Protein AF-A0AA48M027-F1 (afdb_monomer)

Foldseek 3Di:
DDDDDDDDDDDPDDDPDDDCCSVVVAVDPPDDCPDPLSVQLVVQLQVLQVLLVHPVNDDPVLSVLSSLLSVLVSVLVVLVVCVVVVNPVPHDPVVSVVSVVSSVVSSVVNVRDDPPDPPCPDPQPVVRVVVVQCPPPVNVVVVVVVVVVVVVVVVPPDDDDDDDDDDDDDDDDDDDDDDDDDDDDDDDDDDD

Radius of gyration: 41.19 Å; Cα contacts (8 Å, |Δi|>4): 72; chains: 1; bounding box: 70×86×121 Å

pLDDT: mean 75.03, std 18.59, range [35.44, 97.62]

Sequence (192 aa):
MPRHTPPKRGTTAKPTHTSAVTNRTRFLTGVDSRTLWARRYRDIVYAIAEDCGGIDHMSEAKLAIAKRVATISVELEAQESALATGDHEGFDLLKFCQAANALRRMLEALGLEKVSAKDVSPTPSIHDLVARHKNDPAFIDATAEQEREDVLLEEGFDSREEDSNPAHVQDSPDQERPSLAADSLATAERIP

Nearest PDB structures (foldseek):
  8q4h-assembly1_D  TM=6.642E-01  e=3.291E+00  Desulfitobacterium hafniense TCE1
  5qtd-assembly1_A  TM=3.463E-01  e=5.060E+00  Trypanosoma brucei

Solvent-accessible surface area (backbone atoms only — not comparable to full-atom values): 12606 Å² total; per-residue (Å²): 131,86,82,85,74,80,81,79,80,77,79,77,75,79,80,89,84,69,51,57,52,78,69,66,78,33,94,64,85,97,58,68,62,84,40,72,68,47,37,53,32,49,54,45,34,50,53,55,22,48,75,58,71,27,64,90,66,45,52,71,68,52,49,54,47,40,53,49,43,21,51,51,51,51,52,50,54,51,52,52,52,37,47,76,72,66,48,59,89,84,63,53,66,68,62,50,53,52,50,54,53,51,41,54,55,50,49,57,73,68,63,67,68,78,78,66,78,75,85,71,82,75,68,73,49,71,65,55,51,51,53,52,48,65,67,30,68,73,50,48,52,52,51,53,52,52,54,50,52,54,51,54,59,63,70,68,70,82,85,82,77,93,79,89,86,87,82,89,85,84,88,86,89,87,82,84,84,85,86,81,78,90,80,86,83,89,83,86,88,81,86,135

Organism: NCBI:txid556182

Mean predicted aligned error: 19.11 Å

Structure (mmCIF, N/CA/C/O backbone):
data_AF-A0AA48M027-F1
#
_entry.id   AF-A0AA48M027-F1
#
loop_
_atom_site.group_PDB
_atom_site.id
_atom_site.type_symbol
_atom_site.label_atom_id
_atom_site.label_alt_id
_atom_site.label_comp_id
_atom_site.label_asym_id
_atom_site.label_entity_id
_atom_site.label_seq_id
_atom_site.pdbx_PDB_ins_code
_atom_site.Cartn_x
_atom_site.Cartn_y
_atom_site.Cartn_z
_atom_site.occupancy
_atom_site.B_iso_or_equiv
_atom_site.auth_seq_id
_atom_site.auth_comp_id
_atom_site.auth_asym_id
_atom_site.auth_atom_id
_atom_site.pdbx_PDB_model_num
ATOM 1 N N . MET A 1 1 ? -20.451 -33.958 53.177 1.00 65.38 1 MET A N 1
ATOM 2 C CA . MET A 1 1 ? -19.509 -33.393 52.186 1.00 65.38 1 MET A CA 1
ATOM 3 C C . MET A 1 1 ? -20.295 -32.501 51.230 1.00 65.38 1 MET A C 1
ATOM 5 O O . MET A 1 1 ? -21.106 -33.044 50.484 1.00 65.38 1 MET A O 1
ATOM 9 N N . PRO A 1 2 ? -20.166 -31.165 51.277 1.00 67.06 2 PRO A N 1
ATOM 10 C CA . PRO A 1 2 ? -20.840 -30.305 50.308 1.00 67.06 2 PRO A CA 1
ATOM 11 C C . PRO A 1 2 ? -20.174 -30.478 48.935 1.00 67.06 2 PRO A C 1
ATOM 13 O O . PRO A 1 2 ? -18.951 -30.432 48.822 1.00 67.06 2 PRO A O 1
ATOM 16 N N . ARG A 1 3 ? -20.973 -30.734 47.892 1.00 72.88 3 ARG A N 1
ATOM 17 C CA . ARG A 1 3 ? -20.471 -30.904 46.522 1.00 72.88 3 ARG A CA 1
ATOM 18 C C . ARG A 1 3 ? -20.057 -29.537 45.978 1.00 72.88 3 ARG A C 1
ATOM 20 O O . ARG A 1 3 ? -20.895 -28.650 45.831 1.00 72.88 3 ARG A O 1
ATOM 27 N N . HIS A 1 4 ? -18.773 -29.371 45.680 1.00 78.12 4 HIS A N 1
ATOM 28 C CA . HIS A 1 4 ? -18.271 -28.186 44.999 1.00 78.12 4 HIS A CA 1
ATOM 29 C C . HIS A 1 4 ? -18.789 -28.189 43.556 1.00 78.12 4 HIS A C 1
ATOM 31 O O . HIS A 1 4 ? -18.459 -29.073 42.770 1.00 78.12 4 HIS A O 1
ATOM 37 N N . THR A 1 5 ? -19.648 -27.226 43.228 1.00 80.31 5 THR A N 1
ATOM 38 C CA . THR A 1 5 ? -20.098 -27.006 41.851 1.00 80.31 5 THR A CA 1
ATOM 39 C C . THR A 1 5 ? -19.153 -25.988 41.212 1.00 80.31 5 THR A C 1
ATOM 41 O O . THR A 1 5 ? -18.997 -24.902 41.776 1.00 80.31 5 THR A O 1
ATOM 44 N N . PRO A 1 6 ? -18.500 -26.307 40.079 1.00 77.44 6 PRO A N 1
ATOM 45 C CA . PRO A 1 6 ? -17.605 -25.367 39.421 1.00 77.44 6 PRO A CA 1
ATOM 46 C C . PRO A 1 6 ? -18.412 -24.190 38.847 1.00 77.44 6 PRO A C 1
ATOM 48 O O . PRO A 1 6 ? -19.548 -24.382 38.397 1.00 77.44 6 PRO A O 1
ATOM 51 N N . PRO A 1 7 ? -17.861 -22.965 38.854 1.00 74.94 7 PRO A N 1
ATOM 52 C CA . PRO A 1 7 ? -18.575 -21.795 38.365 1.00 74.94 7 PRO A CA 1
ATOM 53 C C . PRO A 1 7 ? -18.860 -21.927 36.862 1.00 74.94 7 PRO A C 1
ATOM 55 O O . PRO A 1 7 ? -17.973 -22.252 36.068 1.00 74.94 7 PRO A O 1
ATOM 58 N N . LYS A 1 8 ? -20.110 -21.659 36.459 1.00 71.44 8 LYS A N 1
ATOM 59 C CA . LYS A 1 8 ? -20.499 -21.568 35.044 1.00 71.44 8 LYS A CA 1
ATOM 60 C C . LYS A 1 8 ? -19.653 -20.484 34.372 1.00 71.44 8 LYS A C 1
ATOM 62 O O . LYS A 1 8 ? -19.713 -19.320 34.759 1.00 71.44 8 LYS A O 1
ATOM 67 N N . ARG A 1 9 ? -18.879 -20.876 33.358 1.00 70.62 9 ARG A N 1
ATOM 68 C CA . ARG A 1 9 ? -18.083 -19.976 32.515 1.00 70.62 9 ARG A CA 1
ATOM 69 C C . ARG A 1 9 ? -19.042 -18.974 31.860 1.00 70.62 9 ARG A C 1
ATOM 71 O O . ARG A 1 9 ? -19.871 -19.372 31.046 1.00 70.62 9 ARG A O 1
ATOM 78 N N . GLY A 1 10 ? -18.993 -17.710 32.275 1.00 64.50 10 GLY A N 1
ATOM 79 C CA . GLY A 1 10 ? -19.858 -16.670 31.724 1.00 64.50 10 GLY A CA 1
ATOM 80 C C . GLY A 1 10 ? -19.584 -16.498 30.233 1.00 64.50 10 GLY A C 1
ATOM 81 O O . GLY A 1 10 ? -18.441 -16.280 29.837 1.00 64.50 10 GLY A O 1
ATOM 82 N N . THR A 1 11 ? -20.614 -16.614 29.398 1.00 61.50 11 THR A N 1
ATOM 83 C CA . THR A 1 11 ? -20.541 -16.201 27.994 1.00 61.50 11 THR A CA 1
ATOM 84 C C . THR A 1 11 ? -20.392 -14.686 27.981 1.00 61.50 11 THR A C 1
ATOM 86 O O . THR A 1 11 ? -21.337 -13.977 28.329 1.00 61.50 11 THR A O 1
ATOM 89 N N . THR A 1 12 ? -19.208 -14.175 27.646 1.00 70.12 12 THR A N 1
ATOM 90 C CA . THR A 1 12 ? -19.009 -12.737 27.459 1.00 70.12 12 THR A CA 1
ATOM 91 C C . THR A 1 12 ? -19.972 -12.255 26.377 1.00 70.12 12 THR A C 1
ATOM 93 O O . THR A 1 12 ? -19.981 -12.765 25.256 1.00 70.12 12 THR A O 1
ATOM 96 N N . ALA A 1 13 ? -20.853 -11.321 26.735 1.00 67.94 13 ALA A N 1
ATOM 97 C CA . ALA A 1 13 ? -21.805 -10.746 25.795 1.00 67.94 13 ALA A CA 1
ATOM 98 C C . ALA A 1 13 ? -21.047 -10.071 24.642 1.00 67.94 13 ALA A C 1
ATOM 100 O O . ALA A 1 13 ? -20.020 -9.424 24.864 1.00 67.94 13 ALA A O 1
ATOM 101 N N . LYS A 1 14 ? -21.546 -10.220 23.406 1.00 71.12 14 LYS A N 1
ATOM 102 C CA . LYS A 1 14 ? -20.967 -9.524 22.250 1.00 71.12 14 LYS A CA 1
ATOM 103 C C . LYS A 1 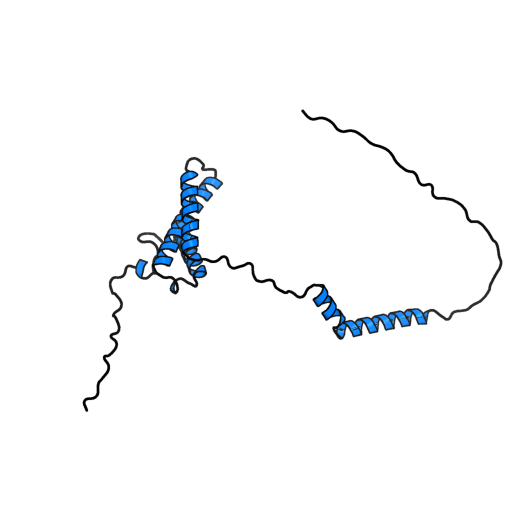14 ? -21.053 -8.008 22.487 1.00 71.12 14 LYS A C 1
ATOM 105 O O . LYS A 1 14 ? -22.128 -7.531 22.851 1.00 71.12 14 LYS A O 1
ATOM 110 N N . PRO A 1 15 ? -19.963 -7.251 22.281 1.00 73.12 15 PRO A N 1
ATOM 111 C CA . PRO A 1 15 ? -19.981 -5.805 22.461 1.00 73.12 15 PRO A CA 1
ATOM 112 C C . PRO A 1 15 ? -20.974 -5.162 21.481 1.00 73.12 15 PRO A C 1
ATOM 114 O O . PRO A 1 15 ? -20.915 -5.401 20.278 1.00 73.12 15 PRO A O 1
ATOM 117 N N . THR A 1 16 ? -21.903 -4.359 22.003 1.00 73.19 16 THR A N 1
ATOM 118 C CA . THR A 1 16 ? -23.068 -3.825 21.269 1.00 73.19 16 THR A CA 1
ATOM 119 C C . THR A 1 16 ? -22.832 -2.472 20.582 1.00 73.19 16 THR A C 1
ATOM 121 O O . THR A 1 16 ? -23.727 -1.971 19.912 1.00 73.19 16 THR A O 1
ATOM 124 N N . HIS A 1 17 ? -21.630 -1.893 20.683 1.00 79.31 17 HIS A N 1
ATOM 125 C CA . HIS A 1 17 ? -21.288 -0.579 20.109 1.00 79.31 17 HIS A CA 1
ATOM 126 C C . HIS A 1 17 ? -19.957 -0.584 19.341 1.00 79.31 17 HIS A C 1
ATOM 128 O O . HIS A 1 17 ? -19.143 0.330 19.463 1.00 79.31 17 HIS A O 1
ATOM 134 N N . THR A 1 18 ? -19.695 -1.627 18.558 1.00 75.81 18 THR A N 1
ATOM 135 C CA . THR A 1 18 ? -18.511 -1.669 17.691 1.00 75.81 18 THR A CA 1
ATOM 136 C C . THR A 1 18 ? -18.784 -0.986 16.354 1.00 75.81 18 THR A C 1
ATOM 138 O O . THR A 1 18 ? -19.871 -1.082 15.784 1.00 75.81 18 THR A O 1
ATOM 141 N N . SER A 1 19 ? -17.783 -0.273 15.834 1.00 81.50 19 SER A N 1
ATOM 142 C CA . SER A 1 19 ? -17.899 0.375 14.527 1.00 81.50 19 SER A CA 1
ATOM 143 C C . SER A 1 19 ? -18.005 -0.663 13.401 1.00 81.50 19 SER A C 1
ATOM 145 O O . SER A 1 19 ? -17.482 -1.773 13.513 1.00 81.50 19 SER A O 1
ATOM 147 N N . ALA A 1 20 ? -18.603 -0.287 12.267 1.00 77.12 20 ALA A N 1
ATOM 148 C CA . ALA A 1 20 ? -18.626 -1.119 11.058 1.00 77.12 20 ALA A CA 1
ATOM 149 C C . ALA A 1 20 ? -17.213 -1.526 10.585 1.00 77.12 20 ALA A C 1
ATOM 151 O O . ALA A 1 20 ? -17.051 -2.584 9.972 1.00 77.12 20 ALA A O 1
ATOM 152 N N . VAL A 1 21 ? -16.204 -0.703 10.907 1.00 79.38 21 VAL A N 1
ATOM 153 C CA . VAL A 1 21 ? -14.787 -0.969 10.633 1.00 79.38 21 VAL A CA 1
ATOM 154 C C . VAL A 1 21 ? -14.227 -2.034 11.560 1.00 79.38 21 VAL A C 1
ATOM 156 O O . VAL A 1 21 ? -13.574 -2.961 11.093 1.00 79.38 21 VAL A O 1
ATOM 159 N N . THR A 1 22 ? -14.540 -1.948 12.851 1.00 76.62 22 THR A N 1
ATOM 160 C CA . THR A 1 22 ? -14.184 -2.970 13.844 1.00 76.62 22 THR A CA 1
ATOM 161 C C . 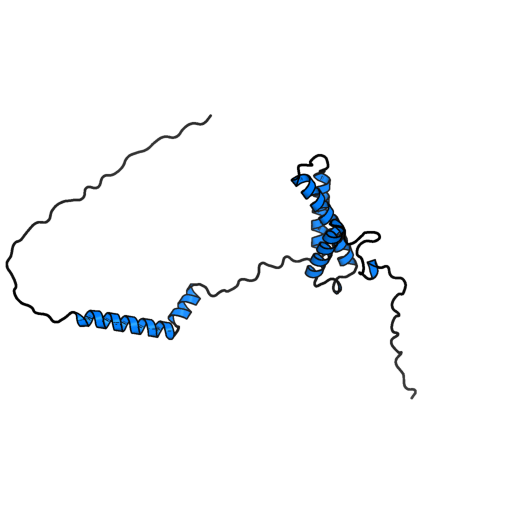THR A 1 22 ? -14.859 -4.304 13.525 1.00 76.62 22 THR A C 1
ATOM 163 O O . THR A 1 22 ? -14.243 -5.351 13.652 1.00 76.62 22 THR A O 1
ATOM 166 N N . ASN A 1 23 ? -16.101 -4.271 13.034 1.00 77.88 23 ASN A N 1
ATOM 167 C CA . ASN A 1 23 ? -16.828 -5.464 12.591 1.00 77.88 23 ASN A CA 1
ATOM 168 C C . ASN A 1 23 ? -16.401 -5.960 11.202 1.00 77.88 23 ASN A C 1
ATOM 170 O O . ASN A 1 23 ? -17.015 -6.886 10.684 1.00 77.88 23 ASN A O 1
ATOM 174 N N . ARG A 1 24 ? -15.402 -5.323 10.569 1.00 77.88 24 ARG A N 1
ATOM 175 C CA . ARG A 1 24 ? -14.848 -5.698 9.255 1.00 77.88 24 ARG A CA 1
ATOM 176 C C . ARG A 1 24 ? -15.870 -5.705 8.106 1.00 77.88 24 ARG A C 1
ATOM 178 O O . ARG A 1 24 ? -15.594 -6.196 7.020 1.00 77.88 24 ARG A O 1
ATOM 185 N N . THR A 1 25 ? -17.029 -5.079 8.313 1.00 76.56 25 THR A N 1
ATOM 186 C CA . THR A 1 25 ? -18.083 -4.901 7.293 1.00 76.56 25 THR A CA 1
ATOM 187 C C . THR A 1 25 ? -17.782 -3.753 6.326 1.00 76.56 25 THR A C 1
ATOM 189 O O . THR A 1 25 ? -18.297 -3.722 5.209 1.00 76.56 25 THR A O 1
ATOM 192 N N . ARG A 1 26 ? -16.934 -2.799 6.733 1.00 80.38 26 ARG A N 1
ATOM 193 C CA . ARG A 1 26 ? -16.368 -1.756 5.864 1.00 80.38 26 ARG A CA 1
ATOM 194 C C . ARG A 1 26 ? -14.924 -1.476 6.245 1.00 80.38 26 ARG A C 1
ATOM 196 O O . ARG A 1 26 ? -14.606 -1.403 7.421 1.00 80.38 26 ARG A O 1
ATOM 203 N N . PHE A 1 27 ? -14.063 -1.204 5.270 1.00 82.00 27 PHE A N 1
ATOM 204 C CA . PHE A 1 27 ? -12.689 -0.796 5.575 1.00 82.00 27 PHE A CA 1
ATOM 205 C C . PHE A 1 27 ? -12.511 0.719 5.726 1.00 82.00 27 PHE A C 1
ATOM 207 O O . PHE A 1 27 ? -11.675 1.149 6.524 1.00 82.00 27 PHE A O 1
ATOM 214 N N . LEU A 1 28 ? -13.306 1.516 5.007 1.00 85.00 28 LEU A N 1
ATOM 215 C CA . LEU A 1 28 ? -13.285 2.980 5.035 1.00 85.00 28 LEU A CA 1
ATOM 216 C C . LEU A 1 28 ? -14.645 3.519 5.493 1.00 85.00 28 LEU A C 1
ATOM 218 O O . LEU A 1 28 ? -15.696 2.985 5.129 1.00 85.00 28 LEU A O 1
ATOM 222 N N . THR A 1 29 ? -14.624 4.578 6.298 1.00 86.31 29 THR A N 1
ATOM 223 C CA . THR A 1 29 ? -15.822 5.285 6.770 1.00 86.31 29 THR A CA 1
ATOM 224 C C . THR A 1 29 ? -16.187 6.409 5.808 1.00 86.31 29 THR A C 1
ATOM 226 O O . THR A 1 29 ? -15.308 7.160 5.403 1.00 86.31 29 THR A O 1
ATOM 229 N N . GLY A 1 30 ? -17.472 6.555 5.471 1.00 86.00 30 GLY A N 1
ATOM 230 C CA . GLY A 1 30 ? -17.956 7.677 4.650 1.00 86.00 30 GLY A CA 1
ATOM 231 C C . GLY A 1 30 ? -17.609 7.602 3.157 1.00 86.00 30 GLY A C 1
ATOM 232 O O . GLY A 1 30 ? -17.827 8.572 2.443 1.00 86.00 30 GLY A O 1
ATOM 233 N N . VAL A 1 31 ? -17.095 6.467 2.676 1.00 86.31 31 VAL A N 1
ATOM 234 C CA . VAL A 1 31 ? -16.711 6.268 1.269 1.00 86.31 31 VAL A CA 1
ATOM 235 C C . VAL A 1 31 ? -17.668 5.289 0.593 1.00 86.31 31 VAL A C 1
ATOM 237 O O . VAL A 1 31 ? -17.953 4.218 1.140 1.00 86.31 31 VAL A O 1
ATOM 240 N N . ASP A 1 32 ? -18.127 5.618 -0.619 1.00 88.44 32 ASP A N 1
ATOM 241 C CA . ASP A 1 32 ? -18.821 4.648 -1.468 1.00 88.44 32 ASP A CA 1
ATOM 242 C C . ASP A 1 32 ? -17.831 3.587 -1.972 1.00 88.44 32 ASP A C 1
ATOM 244 O O . ASP A 1 32 ? -16.940 3.839 -2.790 1.00 88.44 32 ASP A O 1
ATOM 248 N N . SER A 1 33 ? -18.035 2.360 -1.498 1.00 82.81 33 SER A N 1
ATOM 249 C CA . SER A 1 33 ? -17.292 1.161 -1.878 1.00 82.81 33 SER A CA 1
ATOM 250 C C . SER A 1 33 ? -17.380 0.814 -3.374 1.00 82.81 33 SER A C 1
ATOM 252 O O . SER A 1 33 ? -16.616 -0.027 -3.849 1.00 82.81 33 SER A O 1
ATOM 254 N N . ARG A 1 34 ? -18.297 1.411 -4.137 1.00 88.75 34 ARG A N 1
ATOM 255 C CA . ARG A 1 34 ? -18.435 1.175 -5.582 1.00 88.75 34 ARG A CA 1
ATOM 256 C C . ARG A 1 34 ? -17.546 2.074 -6.439 1.00 88.75 34 ARG A C 1
ATOM 258 O O . ARG A 1 34 ? -17.496 1.870 -7.647 1.00 88.75 34 ARG A O 1
ATOM 265 N N . THR A 1 35 ? -16.867 3.062 -5.866 1.00 92.50 35 THR A N 1
ATOM 266 C CA . THR A 1 35 ? -15.921 3.889 -6.631 1.00 92.50 35 THR A CA 1
ATOM 267 C C . THR A 1 35 ? -14.707 3.064 -7.069 1.00 92.50 35 THR A C 1
ATOM 269 O O . THR A 1 35 ? -14.385 2.047 -6.450 1.00 92.50 35 THR A O 1
ATOM 272 N N . LEU A 1 36 ? -14.044 3.476 -8.159 1.00 92.19 36 LEU A N 1
ATOM 273 C CA . LEU A 1 36 ? -12.895 2.758 -8.729 1.00 92.19 36 LEU A CA 1
ATOM 274 C C . LEU A 1 36 ? -11.800 2.533 -7.677 1.00 92.19 36 LEU A C 1
ATOM 276 O O . LEU A 1 36 ? -11.460 1.392 -7.374 1.00 92.19 36 LEU A O 1
ATOM 280 N N . TRP A 1 37 ? -11.340 3.614 -7.047 1.00 92.56 37 TRP A N 1
ATOM 281 C CA . TRP A 1 37 ? -10.282 3.566 -6.041 1.00 92.56 37 TRP A CA 1
ATOM 282 C C . TRP A 1 37 ? -10.699 2.849 -4.754 1.00 92.56 37 TRP A C 1
ATOM 284 O O . TRP A 1 37 ? -9.898 2.117 -4.180 1.00 92.56 37 TRP A O 1
ATOM 294 N N . ALA A 1 38 ? -11.962 2.957 -4.321 1.00 92.81 38 ALA A N 1
ATOM 295 C CA . ALA A 1 38 ? -12.428 2.201 -3.157 1.00 92.81 38 ALA A CA 1
ATOM 296 C C . ALA A 1 38 ? -12.542 0.693 -3.429 1.00 92.81 38 ALA A C 1
ATOM 298 O O . ALA A 1 38 ? -12.398 -0.097 -2.494 1.00 92.81 38 ALA A O 1
ATOM 299 N N . ARG A 1 39 ? -12.835 0.277 -4.672 1.00 94.25 39 ARG A N 1
ATOM 300 C CA . ARG A 1 39 ? -12.747 -1.132 -5.089 1.00 94.25 39 ARG A CA 1
ATOM 301 C C . ARG A 1 39 ? -11.300 -1.596 -5.063 1.00 94.25 39 ARG A C 1
ATOM 303 O O . ARG A 1 39 ? -11.003 -2.513 -4.310 1.00 94.25 39 ARG A O 1
ATOM 310 N N . ARG A 1 40 ? -10.410 -0.871 -5.747 1.00 95.75 40 ARG A N 1
ATOM 311 C CA . ARG A 1 40 ? -8.984 -1.208 -5.813 1.00 95.75 40 ARG A CA 1
ATOM 312 C C . ARG A 1 40 ? -8.348 -1.331 -4.429 1.00 95.75 40 ARG A C 1
ATOM 314 O O . ARG A 1 40 ? -7.679 -2.315 -4.138 1.00 95.75 40 ARG A O 1
ATOM 321 N N . TYR A 1 41 ? -8.656 -0.390 -3.541 1.00 96.38 41 TYR A N 1
ATOM 322 C CA . TYR A 1 41 ? -8.260 -0.442 -2.139 1.00 96.38 41 TYR A CA 1
ATOM 323 C C . TYR A 1 41 ? -8.694 -1.747 -1.451 1.00 96.38 41 TYR A C 1
ATOM 325 O O . TYR A 1 41 ? -7.894 -2.376 -0.763 1.00 96.38 41 TYR A O 1
ATOM 333 N N . ARG A 1 42 ? -9.955 -2.173 -1.625 1.00 94.38 42 ARG A N 1
ATOM 334 C CA . ARG A 1 42 ? -10.438 -3.436 -1.041 1.00 94.38 42 ARG A CA 1
ATOM 335 C C . ARG A 1 42 ? -9.740 -4.641 -1.640 1.00 94.38 42 ARG A C 1
ATOM 337 O O . ARG A 1 42 ? -9.383 -5.530 -0.879 1.00 94.38 42 ARG A O 1
ATOM 344 N N . ASP A 1 43 ? -9.555 -4.655 -2.953 1.00 95.25 43 ASP A N 1
ATOM 345 C CA . ASP A 1 43 ? -8.922 -5.771 -3.653 1.00 95.25 43 ASP A CA 1
ATOM 346 C C . ASP A 1 43 ? -7.504 -5.998 -3.116 1.00 95.25 43 ASP A C 1
ATOM 348 O O . ASP A 1 43 ? -7.137 -7.128 -2.808 1.00 95.25 43 ASP A O 1
ATOM 352 N N . ILE A 1 44 ? -6.747 -4.920 -2.886 1.00 96.56 44 ILE A N 1
ATOM 353 C CA . ILE A 1 44 ? -5.405 -4.994 -2.296 1.00 96.56 44 ILE A CA 1
ATOM 354 C C . ILE A 1 44 ? -5.457 -5.483 -0.842 1.00 96.56 44 ILE A C 1
ATOM 356 O O . ILE A 1 44 ? -4.675 -6.353 -0.466 1.00 96.56 44 ILE A O 1
ATOM 360 N N . VAL A 1 45 ? -6.383 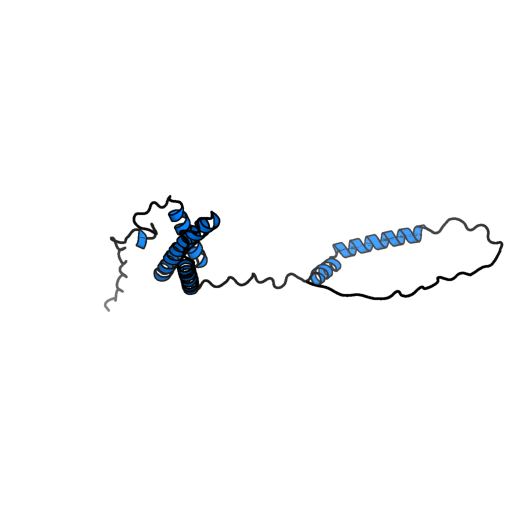-4.972 -0.016 1.00 95.44 45 VAL A N 1
ATOM 361 C CA . VAL A 1 45 ? -6.533 -5.452 1.373 1.00 95.44 45 VAL A CA 1
ATOM 362 C C . VAL A 1 45 ? -6.853 -6.946 1.409 1.00 95.44 45 VAL A C 1
ATOM 364 O O . VAL A 1 45 ? -6.270 -7.659 2.222 1.00 95.44 45 VAL A O 1
ATOM 367 N N . TYR A 1 46 ? -7.756 -7.422 0.547 1.00 94.31 46 TYR A N 1
ATOM 368 C CA . TYR A 1 46 ? -8.101 -8.839 0.479 1.00 94.31 46 TYR A CA 1
ATOM 369 C C . TYR A 1 46 ? -6.945 -9.686 -0.043 1.00 94.31 46 TYR A C 1
ATOM 371 O O . TYR A 1 46 ? -6.667 -10.710 0.562 1.00 94.31 46 TYR A O 1
ATOM 379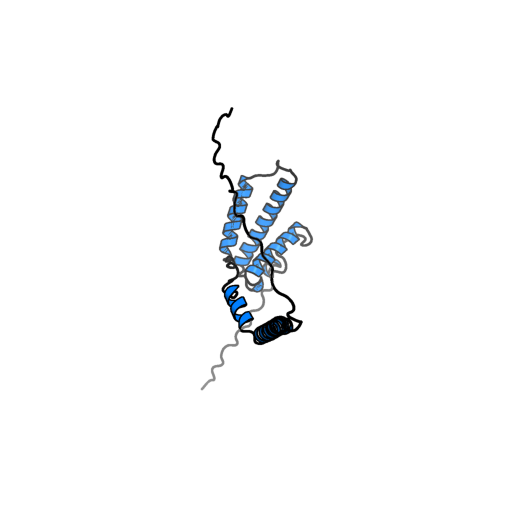 N N . ALA A 1 47 ? -6.228 -9.247 -1.079 1.00 94.81 47 ALA A N 1
ATOM 380 C CA . ALA A 1 47 ? -5.057 -9.966 -1.581 1.00 94.81 47 ALA A CA 1
ATOM 381 C C . ALA A 1 47 ? -3.988 -10.148 -0.489 1.00 94.81 47 ALA A C 1
ATOM 383 O O . ALA A 1 47 ? -3.553 -11.261 -0.224 1.00 94.81 47 ALA A O 1
ATOM 384 N N . ILE A 1 48 ? -3.657 -9.074 0.235 1.00 94.19 48 ILE A N 1
ATOM 385 C CA . ILE A 1 48 ? -2.715 -9.139 1.363 1.00 94.19 48 ILE A CA 1
ATOM 386 C C . ILE A 1 48 ? -3.240 -10.052 2.476 1.00 94.19 48 ILE A C 1
ATOM 388 O O . ILE A 1 48 ? -2.469 -10.741 3.146 1.00 94.19 48 ILE A O 1
ATOM 392 N N . ALA A 1 49 ? -4.550 -10.023 2.722 1.00 93.19 49 ALA A N 1
ATOM 393 C CA . ALA A 1 49 ? -5.164 -10.875 3.723 1.00 93.19 49 ALA A CA 1
ATOM 394 C C . ALA A 1 49 ? -5.074 -12.352 3.336 1.00 93.19 49 ALA A C 1
ATOM 396 O O . ALA A 1 49 ? -4.722 -13.152 4.196 1.00 93.19 49 ALA A O 1
ATOM 397 N N . GLU A 1 50 ? -5.331 -12.700 2.074 1.00 92.56 50 GLU A N 1
ATOM 398 C CA . GLU A 1 50 ? -5.143 -14.051 1.529 1.00 92.56 50 GLU A CA 1
ATOM 399 C C . GLU A 1 50 ? -3.692 -14.518 1.694 1.00 92.56 50 GLU A C 1
ATOM 401 O O . GLU A 1 50 ? -3.464 -15.604 2.224 1.00 92.56 50 GLU A O 1
ATOM 406 N N . ASP A 1 51 ? -2.712 -13.662 1.386 1.00 90.62 51 ASP A N 1
ATOM 407 C CA . ASP A 1 51 ? -1.289 -13.970 1.602 1.00 90.62 51 ASP A CA 1
ATOM 408 C C . ASP A 1 51 ? -0.959 -14.213 3.090 1.00 90.62 51 ASP A C 1
ATOM 410 O O . ASP A 1 51 ? -0.040 -14.955 3.432 1.00 90.62 51 ASP A O 1
ATOM 414 N N . CYS A 1 52 ? -1.734 -13.616 4.001 1.00 90.00 52 CYS A N 1
ATOM 415 C CA . CYS A 1 52 ? -1.641 -13.826 5.447 1.00 90.00 52 CYS A CA 1
ATOM 416 C C . CYS A 1 52 ? -2.479 -15.017 5.961 1.00 90.00 52 CYS A C 1
ATOM 418 O O . CYS A 1 52 ? -2.630 -15.162 7.178 1.00 90.00 52 CYS A O 1
ATOM 420 N N . GLY A 1 53 ? -3.030 -15.851 5.073 1.00 89.25 53 GLY A N 1
ATOM 421 C CA . GLY A 1 53 ? -3.881 -16.996 5.416 1.00 89.25 53 GLY A CA 1
ATOM 422 C C . GLY A 1 53 ? -5.373 -16.667 5.541 1.00 89.25 53 GLY A C 1
ATOM 423 O O . GLY A 1 53 ? -6.131 -17.452 6.105 1.00 89.25 53 GLY A O 1
ATOM 424 N N . GLY A 1 54 ? -5.811 -15.514 5.048 1.00 90.75 54 GLY A N 1
ATOM 425 C CA . GLY A 1 54 ? -7.192 -15.035 5.078 1.00 90.75 54 GLY A CA 1
ATOM 426 C C . GLY A 1 54 ? -7.447 -13.981 6.160 1.00 90.75 54 GLY A C 1
ATOM 427 O O . GLY A 1 54 ? -6.788 -13.924 7.201 1.00 90.75 54 GLY A O 1
ATOM 428 N N . ILE A 1 55 ? -8.457 -13.136 5.929 1.00 89.69 55 ILE A N 1
ATOM 429 C CA . ILE A 1 55 ? -8.750 -11.969 6.779 1.00 89.69 55 ILE A CA 1
ATOM 430 C C . ILE A 1 55 ? -9.042 -12.342 8.235 1.00 89.69 55 ILE A C 1
ATOM 432 O O . ILE A 1 55 ? -8.611 -11.637 9.149 1.00 89.69 55 ILE A O 1
ATOM 436 N N . ASP A 1 56 ? -9.719 -13.465 8.465 1.00 89.06 56 ASP A N 1
ATOM 437 C CA . ASP A 1 56 ? -10.096 -13.930 9.803 1.00 89.06 56 ASP A CA 1
ATOM 438 C C . ASP A 1 56 ? -8.891 -14.412 10.626 1.00 89.06 56 ASP A C 1
ATOM 440 O O . ASP A 1 56 ? -8.935 -14.392 11.856 1.00 89.06 56 ASP A O 1
ATOM 444 N N . HIS A 1 57 ? -7.784 -14.764 9.966 1.00 86.81 57 HIS A N 1
ATOM 445 C CA . HIS A 1 57 ? -6.531 -15.167 10.609 1.00 86.81 57 HIS A CA 1
ATOM 446 C C . HIS A 1 57 ? -5.600 -13.977 10.901 1.00 86.81 57 HIS A C 1
ATOM 448 O O . HIS A 1 57 ? -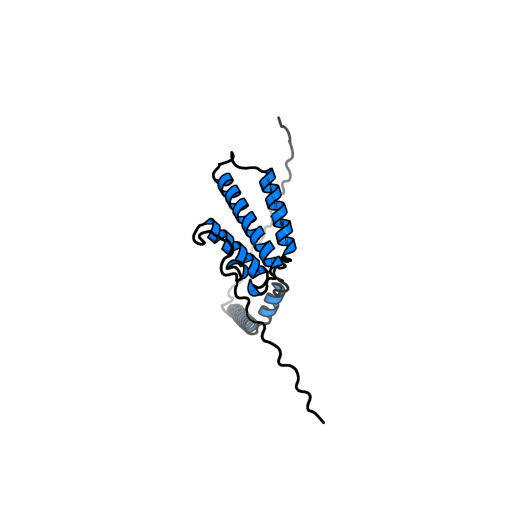4.579 -14.123 11.577 1.00 86.81 57 HIS A O 1
ATOM 454 N N . MET A 1 58 ? -5.957 -12.770 10.447 1.00 89.75 58 MET A N 1
ATOM 455 C CA . MET A 1 58 ? -5.184 -11.561 10.719 1.00 89.75 58 MET A CA 1
ATOM 456 C C . MET A 1 58 ? -5.537 -10.943 12.073 1.00 89.75 58 MET A C 1
ATOM 458 O O . MET A 1 58 ? -6.689 -10.580 12.341 1.00 89.75 58 MET A O 1
ATOM 462 N N . SER A 1 59 ? -4.507 -10.683 12.884 1.00 90.75 59 SER A N 1
ATOM 463 C CA . SER A 1 59 ? -4.637 -9.793 14.040 1.00 90.75 59 SER A CA 1
ATOM 464 C C . SER A 1 59 ? -5.040 -8.381 13.599 1.00 90.75 59 SER A C 1
ATOM 466 O O . SER A 1 59 ? -4.719 -7.943 12.492 1.00 90.75 59 SER A O 1
ATOM 468 N N . GLU A 1 60 ? -5.700 -7.627 14.481 1.00 90.25 60 GLU A N 1
ATOM 469 C CA . GLU A 1 60 ? -6.087 -6.235 14.195 1.00 90.25 60 GLU A CA 1
ATOM 470 C C . GLU A 1 60 ? -4.881 -5.352 13.832 1.00 90.25 60 GLU A C 1
ATOM 472 O O . GLU A 1 60 ? -4.985 -4.475 12.976 1.00 90.25 60 GLU A O 1
ATOM 477 N N . ALA A 1 61 ? -3.710 -5.614 14.422 1.00 92.00 61 ALA A N 1
ATOM 478 C CA . ALA A 1 61 ? -2.476 -4.908 14.087 1.00 92.00 61 ALA A CA 1
ATOM 479 C C . ALA A 1 61 ? -2.012 -5.205 12.650 1.00 92.00 61 ALA A C 1
ATOM 481 O O . ALA A 1 61 ? -1.690 -4.277 11.907 1.00 92.00 61 ALA A O 1
ATOM 482 N N . LYS A 1 62 ? -2.034 -6.477 12.224 1.00 93.62 62 LYS A N 1
ATOM 483 C CA . LYS A 1 62 ? -1.711 -6.846 10.837 1.00 93.62 62 LYS A CA 1
ATOM 484 C C . LYS A 1 62 ? -2.724 -6.252 9.862 1.00 93.62 62 LYS A C 1
ATOM 486 O O . LYS A 1 62 ? -2.332 -5.691 8.843 1.00 93.62 62 LYS A O 1
ATOM 491 N N . LEU A 1 63 ? -4.015 -6.298 10.196 1.00 92.62 63 LEU A N 1
ATOM 492 C CA . LEU A 1 63 ? -5.059 -5.704 9.362 1.00 92.62 63 LEU A CA 1
ATOM 493 C C . LEU A 1 63 ? -4.870 -4.186 9.228 1.00 92.62 63 LEU A C 1
ATOM 495 O O . LEU A 1 63 ? -5.007 -3.626 8.143 1.00 92.62 63 LEU A O 1
ATOM 499 N N . ALA A 1 64 ? -4.509 -3.507 10.316 1.00 93.31 64 ALA A N 1
ATOM 500 C CA . ALA A 1 64 ? -4.190 -2.088 10.299 1.00 93.31 64 ALA A CA 1
ATOM 501 C C . ALA A 1 64 ? -3.020 -1.776 9.349 1.00 93.31 64 ALA A C 1
ATOM 503 O O . ALA A 1 64 ? -3.108 -0.800 8.597 1.00 93.31 64 ALA A O 1
ATOM 504 N N . ILE A 1 65 ? -1.963 -2.590 9.349 1.00 95.50 65 ILE A N 1
ATOM 505 C CA . ILE A 1 65 ? -0.834 -2.447 8.420 1.00 95.50 65 ILE A CA 1
ATOM 506 C C . ILE A 1 65 ? -1.296 -2.681 6.978 1.00 95.50 65 ILE A C 1
ATOM 508 O O . ILE A 1 65 ? -1.088 -1.806 6.141 1.00 95.50 65 ILE A O 1
ATOM 512 N N . ALA A 1 66 ? -2.010 -3.774 6.696 1.00 95.38 66 ALA A N 1
ATOM 513 C CA . ALA A 1 66 ? -2.527 -4.079 5.357 1.00 95.38 66 ALA A CA 1
ATOM 514 C C . ALA A 1 66 ? -3.402 -2.950 4.789 1.00 95.38 66 ALA A C 1
ATOM 516 O O . ALA A 1 66 ? -3.272 -2.564 3.631 1.00 95.38 66 ALA A O 1
ATOM 517 N N . LYS A 1 67 ? -4.234 -2.330 5.633 1.00 94.94 67 LYS A N 1
ATOM 518 C CA . LYS A 1 67 ? -5.028 -1.155 5.255 1.00 94.94 67 LYS A CA 1
ATOM 519 C C . LYS A 1 67 ? -4.180 0.050 4.845 1.00 94.94 67 LYS A C 1
ATOM 521 O O . LYS A 1 67 ? -4.629 0.814 4.000 1.00 94.94 67 LYS A O 1
ATOM 526 N N . ARG A 1 68 ? -3.007 0.255 5.452 1.00 96.44 68 ARG A N 1
ATOM 527 C CA . ARG A 1 68 ? -2.088 1.367 5.135 1.00 96.44 68 ARG A CA 1
ATOM 528 C C . ARG A 1 68 ? -1.252 1.065 3.897 1.00 96.44 68 ARG A C 1
ATOM 530 O O . ARG A 1 68 ? -1.055 1.962 3.085 1.00 96.44 68 ARG A O 1
ATOM 537 N N . VAL A 1 69 ? -0.858 -0.197 3.723 1.00 97.00 69 VAL A N 1
ATOM 538 C CA . VAL A 1 69 ? -0.278 -0.709 2.474 1.00 97.00 69 VAL A CA 1
ATOM 539 C C . VAL A 1 69 ? -1.232 -0.422 1.317 1.00 97.00 69 VAL A C 1
ATOM 541 O O . VAL A 1 69 ? -0.846 0.272 0.387 1.00 97.00 69 VAL A O 1
ATOM 544 N N . ALA A 1 70 ? -2.504 -0.819 1.426 1.00 96.88 70 ALA A N 1
ATOM 545 C CA . ALA A 1 70 ? -3.501 -0.565 0.388 1.00 96.88 70 ALA A CA 1
ATOM 546 C C . ALA A 1 70 ? -3.716 0.928 0.089 1.00 96.88 70 ALA A C 1
ATOM 548 O O . ALA A 1 70 ? -3.899 1.296 -1.067 1.00 96.88 70 ALA A O 1
ATOM 549 N N . THR A 1 71 ? -3.674 1.801 1.104 1.00 96.75 71 THR A N 1
ATOM 550 C CA . THR A 1 71 ? -3.745 3.257 0.891 1.00 96.75 71 THR A CA 1
ATOM 551 C C . THR A 1 71 ? -2.568 3.755 0.061 1.00 96.75 71 THR A C 1
ATOM 553 O O . THR A 1 71 ? -2.778 4.472 -0.911 1.00 96.75 71 THR A O 1
ATOM 556 N N . ILE A 1 72 ? -1.343 3.374 0.429 1.00 97.25 72 ILE A N 1
ATOM 557 C CA . ILE A 1 72 ? -0.141 3.828 -0.275 1.00 97.25 72 ILE A CA 1
ATOM 558 C C . ILE A 1 72 ? -0.065 3.226 -1.678 1.00 97.25 72 ILE A C 1
ATOM 560 O O . ILE A 1 72 ? 0.265 3.943 -2.610 1.00 97.25 72 ILE A O 1
ATOM 564 N N . SER A 1 73 ? -0.425 1.955 -1.858 1.00 97.62 73 SER A N 1
ATOM 565 C CA . SER A 1 73 ? -0.478 1.331 -3.182 1.00 97.62 73 SER A CA 1
ATOM 566 C C . SER A 1 73 ? -1.437 2.057 -4.123 1.00 97.62 73 SER A C 1
ATOM 568 O O . SER A 1 73 ? -1.051 2.368 -5.238 1.00 97.62 73 SER A O 1
ATOM 570 N N . VAL A 1 74 ? -2.652 2.383 -3.669 1.00 96.88 74 VAL A N 1
ATOM 571 C CA . VAL A 1 74 ? -3.625 3.128 -4.487 1.00 96.88 74 VAL A CA 1
ATOM 572 C C . VAL A 1 74 ? -3.103 4.516 -4.871 1.00 96.88 74 VAL A C 1
ATOM 574 O O . VAL A 1 74 ? -3.283 4.942 -6.007 1.00 96.88 74 VAL A O 1
ATOM 577 N N . GLU A 1 75 ? -2.447 5.211 -3.943 1.00 95.50 75 GLU A N 1
ATOM 578 C CA . GLU A 1 75 ? -1.845 6.519 -4.214 1.00 95.50 75 GLU A CA 1
ATOM 579 C C . GLU A 1 75 ? -0.704 6.423 -5.239 1.00 95.50 75 GLU A C 1
ATOM 581 O O . GLU A 1 75 ? -0.649 7.210 -6.181 1.00 95.50 75 GLU A O 1
ATOM 586 N N . LEU A 1 76 ? 0.182 5.433 -5.093 1.00 96.25 76 LEU A N 1
ATOM 587 C CA . LEU A 1 76 ? 1.277 5.201 -6.036 1.00 96.25 76 LEU A CA 1
ATOM 588 C C . LEU A 1 76 ? 0.749 4.817 -7.424 1.00 96.25 76 LEU A C 1
ATOM 590 O O . LEU A 1 76 ? 1.196 5.399 -8.405 1.00 96.25 76 LEU A O 1
ATOM 594 N N . GLU A 1 77 ? -0.253 3.934 -7.509 1.00 96.00 77 GLU A N 1
ATOM 595 C CA . GLU A 1 77 ? -0.911 3.563 -8.773 1.00 96.00 77 GLU A CA 1
ATOM 596 C C . GLU A 1 77 ? -1.526 4.790 -9.475 1.00 96.00 77 GLU A C 1
ATOM 598 O O . GLU A 1 77 ? -1.469 4.911 -10.703 1.00 96.00 77 GLU A O 1
ATOM 603 N N . ALA A 1 78 ? -2.103 5.728 -8.713 1.00 93.25 78 ALA A N 1
ATOM 604 C CA . ALA A 1 78 ? -2.642 6.973 -9.256 1.00 93.25 78 ALA A CA 1
ATOM 605 C C . ALA A 1 78 ? -1.535 7.882 -9.817 1.00 93.25 78 ALA A C 1
ATOM 607 O O . ALA A 1 78 ? -1.679 8.403 -10.925 1.00 93.25 78 ALA A O 1
ATOM 608 N N . GLN A 1 79 ? -0.421 8.031 -9.094 1.00 94.00 79 GLN A N 1
ATOM 609 C CA . GLN A 1 79 ? 0.733 8.815 -9.549 1.00 94.00 79 GLN A CA 1
ATOM 610 C C . GLN A 1 79 ? 1.409 8.189 -10.778 1.00 94.00 79 GLN A C 1
ATOM 612 O O . GLN A 1 79 ? 1.750 8.904 -11.718 1.00 94.00 79 GLN A O 1
ATOM 617 N N . GLU A 1 80 ? 1.550 6.862 -10.815 1.00 94.38 80 GLU A N 1
ATOM 618 C CA . GLU A 1 80 ? 2.067 6.118 -11.972 1.00 94.38 80 GLU A CA 1
ATOM 619 C C . GLU A 1 80 ? 1.167 6.290 -13.199 1.00 94.38 80 GLU A C 1
ATOM 621 O O . GLU A 1 80 ? 1.661 6.508 -14.305 1.00 94.38 80 GLU A O 1
ATOM 626 N N . SER A 1 81 ? -0.155 6.250 -13.008 1.00 93.81 81 SER A N 1
ATOM 627 C CA . SER A 1 81 ? -1.127 6.456 -14.088 1.00 93.81 81 SER A CA 1
ATOM 628 C C . SER A 1 81 ? -1.056 7.873 -14.667 1.00 93.81 81 SER A C 1
ATOM 630 O O . SER A 1 81 ? -1.095 8.044 -15.888 1.00 93.81 81 SER A O 1
ATOM 632 N N . ALA A 1 82 ? -0.928 8.890 -13.807 1.00 91.94 82 ALA A N 1
ATOM 633 C CA . ALA A 1 82 ? -0.749 10.278 -14.232 1.00 91.94 82 ALA A CA 1
ATOM 634 C C . ALA A 1 82 ? 0.558 10.447 -15.025 1.00 91.94 82 ALA A C 1
ATOM 636 O O . ALA A 1 82 ? 0.543 10.961 -16.146 1.00 91.94 82 ALA A O 1
ATOM 637 N N . LEU A 1 83 ? 1.658 9.893 -14.500 1.00 93.12 83 LEU A N 1
ATOM 638 C CA . LEU A 1 83 ? 2.964 9.911 -15.152 1.00 93.12 83 LEU A CA 1
ATOM 639 C C . LEU A 1 83 ? 2.929 9.231 -16.531 1.00 93.12 83 LEU A C 1
ATOM 641 O O . LEU A 1 83 ? 3.452 9.779 -17.499 1.00 93.12 83 LEU A O 1
ATOM 645 N N . ALA A 1 84 ? 2.281 8.067 -16.642 1.00 93.25 84 ALA A N 1
ATOM 646 C CA . ALA A 1 84 ? 2.146 7.327 -17.899 1.00 93.25 84 ALA A CA 1
ATOM 647 C C . ALA A 1 84 ? 1.301 8.067 -18.951 1.00 93.25 84 ALA A C 1
ATOM 649 O O . ALA A 1 84 ? 1.495 7.870 -20.149 1.00 93.25 84 ALA A O 1
ATOM 650 N N . THR A 1 85 ? 0.383 8.930 -18.512 1.00 94.44 85 THR A N 1
ATOM 651 C CA . THR A 1 85 ? -0.447 9.768 -19.394 1.00 94.44 85 THR A CA 1
ATOM 652 C C . THR A 1 85 ? 0.293 11.040 -19.847 1.00 94.44 85 THR A C 1
ATOM 654 O O . THR A 1 85 ? -0.205 11.772 -20.699 1.00 94.44 85 THR A O 1
ATOM 657 N N . GLY A 1 86 ? 1.499 11.291 -19.324 1.00 91.81 86 GLY A N 1
ATOM 658 C CA . GLY A 1 86 ? 2.312 12.471 -19.634 1.00 91.81 86 GLY A CA 1
ATOM 659 C C . GLY A 1 86 ? 2.026 13.683 -18.743 1.00 91.81 86 GLY A C 1
ATOM 660 O O . GLY A 1 86 ? 2.527 14.772 -19.023 1.00 91.81 86 GLY A O 1
ATOM 661 N N . ASP A 1 87 ? 1.244 13.518 -17.670 1.00 89.44 87 ASP A N 1
ATOM 662 C CA . ASP A 1 87 ? 1.031 14.562 -16.665 1.00 89.44 87 ASP A CA 1
ATOM 663 C C . ASP A 1 87 ? 2.192 14.560 -15.660 1.00 89.44 87 ASP A C 1
ATOM 665 O O . ASP A 1 87 ? 2.184 13.874 -14.636 1.00 89.44 87 ASP A O 1
ATOM 669 N N . HIS A 1 88 ? 3.244 15.300 -16.011 1.00 85.94 88 HIS A N 1
ATOM 670 C CA . HIS A 1 88 ? 4.457 15.421 -15.203 1.00 85.94 88 HIS A CA 1
ATOM 671 C C . HIS A 1 88 ? 4.394 16.563 -14.176 1.00 85.94 88 HIS A C 1
ATOM 673 O O . HIS A 1 88 ? 5.219 16.589 -13.264 1.00 85.94 88 HIS A O 1
ATOM 679 N N . GLU A 1 89 ? 3.447 17.501 -14.295 1.00 86.06 89 GLU A N 1
ATOM 680 C CA . GLU A 1 89 ? 3.403 18.706 -13.449 1.00 86.06 89 GLU A CA 1
ATOM 681 C C . GLU A 1 89 ? 3.043 18.382 -11.993 1.00 86.06 89 GLU A C 1
ATOM 683 O O . GLU A 1 89 ? 3.536 19.026 -11.066 1.00 86.06 89 GLU A O 1
ATOM 688 N N . GLY A 1 90 ? 2.218 17.353 -11.779 1.00 82.44 90 GLY A N 1
ATOM 689 C CA . GLY A 1 90 ? 1.818 16.894 -10.448 1.00 82.44 90 GLY A CA 1
ATOM 690 C C . GLY A 1 90 ? 2.761 15.876 -9.795 1.00 82.44 90 GLY A C 1
ATOM 691 O O . GLY A 1 90 ? 2.543 15.513 -8.636 1.00 82.44 90 GLY A O 1
ATOM 692 N N . PHE A 1 91 ? 3.785 15.385 -10.504 1.00 92.19 91 PHE A N 1
ATOM 693 C CA . PHE A 1 91 ? 4.583 14.250 -10.039 1.00 92.19 91 PHE A CA 1
ATOM 694 C C . PHE A 1 91 ? 5.780 14.680 -9.180 1.00 92.19 91 PHE A C 1
ATOM 696 O O . PHE A 1 91 ? 6.756 15.257 -9.657 1.00 92.19 91 PHE A O 1
ATOM 703 N N . ASP A 1 92 ? 5.738 14.327 -7.895 1.00 92.62 92 ASP A N 1
ATOM 704 C CA . ASP A 1 92 ? 6.828 14.559 -6.948 1.00 92.62 92 ASP A CA 1
ATOM 705 C C . ASP A 1 92 ? 7.601 13.258 -6.694 1.00 92.62 92 ASP A C 1
ATOM 707 O O . ASP A 1 92 ? 7.205 12.417 -5.879 1.00 92.62 92 ASP A O 1
ATOM 711 N N . LEU A 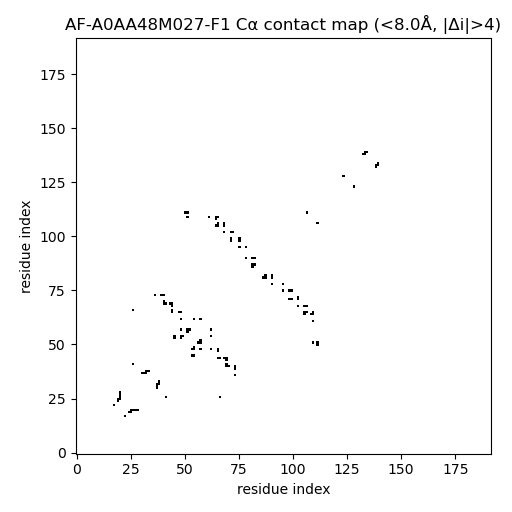1 93 ? 8.741 13.110 -7.379 1.00 94.06 93 LEU A N 1
ATOM 712 C CA . LEU A 1 93 ? 9.590 11.919 -7.286 1.00 94.06 93 LEU A CA 1
ATOM 713 C C . LEU A 1 93 ? 10.048 11.634 -5.847 1.00 94.06 93 LEU A C 1
ATOM 715 O O . LEU A 1 93 ? 10.176 10.469 -5.463 1.00 94.06 93 LEU A O 1
ATOM 719 N N . LEU A 1 94 ? 10.286 12.666 -5.031 1.00 95.94 94 LEU A N 1
ATOM 720 C CA . LEU A 1 94 ? 10.754 12.475 -3.661 1.00 95.94 94 LEU A CA 1
ATOM 721 C C . LEU A 1 94 ? 9.643 11.879 -2.792 1.00 95.94 94 LEU A C 1
ATOM 723 O O . LEU A 1 94 ? 9.894 10.910 -2.070 1.00 95.94 94 LEU A O 1
ATOM 727 N N . LYS A 1 95 ? 8.416 12.410 -2.888 1.00 94.38 95 LYS A N 1
ATOM 728 C CA . LYS A 1 95 ? 7.248 11.845 -2.188 1.00 94.38 95 LYS A CA 1
ATOM 729 C C . LYS A 1 95 ? 6.953 10.424 -2.649 1.00 94.38 95 LYS A C 1
ATOM 731 O O . LYS A 1 95 ? 6.712 9.559 -1.806 1.00 94.38 95 LYS A O 1
ATOM 736 N N . PHE A 1 96 ? 7.043 10.173 -3.954 1.00 95.94 96 PHE A N 1
ATOM 737 C CA . PHE A 1 96 ? 6.873 8.840 -4.522 1.00 95.94 96 PHE A CA 1
ATOM 738 C C . PHE A 1 96 ? 7.873 7.845 -3.914 1.00 95.94 96 PHE A C 1
ATOM 740 O O . PHE A 1 96 ? 7.482 6.821 -3.351 1.00 95.94 96 PHE A O 1
ATOM 747 N N . CYS A 1 97 ? 9.167 8.183 -3.923 1.00 96.62 97 CYS A N 1
ATOM 748 C CA . CYS A 1 97 ? 10.214 7.342 -3.338 1.00 96.62 97 CYS A CA 1
ATOM 749 C C . CYS A 1 97 ? 10.004 7.109 -1.834 1.00 96.62 97 CYS A C 1
ATOM 751 O O . CYS A 1 97 ? 10.212 6.000 -1.337 1.00 96.62 97 CYS A O 1
ATOM 753 N N . GLN A 1 98 ? 9.593 8.135 -1.086 1.00 97.06 98 GLN A N 1
ATOM 754 C CA . GLN A 1 98 ? 9.304 8.007 0.345 1.00 97.06 98 GLN A CA 1
ATOM 755 C C . GLN A 1 98 ? 8.138 7.046 0.605 1.00 97.06 98 GLN A C 1
ATOM 757 O O . GLN A 1 98 ? 8.248 6.163 1.460 1.00 97.06 98 GLN A O 1
ATOM 762 N N . ALA A 1 99 ? 7.053 7.173 -0.159 1.00 97.06 99 ALA A N 1
ATOM 763 C CA . ALA A 1 99 ? 5.890 6.301 -0.067 1.00 97.06 99 ALA A CA 1
ATOM 764 C C . ALA A 1 99 ? 6.228 4.851 -0.457 1.00 97.06 99 ALA A C 1
ATOM 766 O O . ALA A 1 99 ? 5.890 3.931 0.288 1.00 97.06 99 ALA A O 1
ATOM 767 N N . ALA A 1 100 ? 6.980 4.636 -1.540 1.00 96.25 100 ALA A N 1
ATOM 768 C CA . ALA A 1 100 ? 7.434 3.308 -1.960 1.00 96.25 100 ALA A CA 1
ATOM 769 C C . ALA A 1 100 ? 8.324 2.626 -0.900 1.00 96.25 100 ALA A C 1
ATOM 771 O O . ALA A 1 100 ? 8.156 1.445 -0.583 1.00 96.25 100 ALA A O 1
ATOM 772 N N . ASN A 1 101 ? 9.231 3.378 -0.272 1.00 96.50 101 ASN A N 1
ATOM 773 C CA . ASN A 1 101 ? 10.063 2.860 0.816 1.00 96.50 101 ASN A CA 1
ATOM 774 C C . ASN A 1 101 ? 9.242 2.515 2.068 1.00 96.50 101 ASN A C 1
ATOM 776 O O . ASN A 1 101 ? 9.489 1.488 2.709 1.00 96.50 101 ASN A O 1
ATOM 780 N N . ALA A 1 102 ? 8.251 3.342 2.419 1.00 95.94 102 ALA A N 1
ATOM 781 C CA . ALA A 1 102 ? 7.325 3.044 3.508 1.00 95.94 102 ALA A CA 1
ATOM 782 C C . ALA A 1 102 ? 6.499 1.780 3.214 1.00 95.94 102 ALA A C 1
ATOM 784 O O . ALA A 1 102 ? 6.343 0.934 4.099 1.00 95.94 102 ALA A O 1
ATOM 785 N N . LEU A 1 103 ? 6.038 1.619 1.968 1.00 95.56 103 LEU A N 1
ATOM 786 C CA . LEU A 1 103 ? 5.305 0.444 1.497 1.00 95.56 103 LEU A CA 1
ATOM 787 C C . LEU A 1 103 ? 6.108 -0.842 1.714 1.00 95.56 103 LEU A C 1
ATOM 789 O O . LEU A 1 103 ? 5.617 -1.762 2.367 1.00 95.56 103 LEU A O 1
ATOM 793 N N . ARG A 1 104 ? 7.367 -0.872 1.255 1.00 94.50 104 ARG A N 1
ATOM 794 C CA . ARG A 1 104 ? 8.279 -2.015 1.432 1.00 94.50 104 ARG A CA 1
ATOM 795 C C . ARG A 1 104 ? 8.393 -2.429 2.902 1.00 94.50 104 ARG A C 1
ATOM 797 O O . ARG A 1 104 ? 8.239 -3.602 3.220 1.00 94.50 104 ARG A O 1
ATOM 804 N N . ARG A 1 105 ? 8.615 -1.471 3.807 1.00 94.00 105 ARG A N 1
ATOM 805 C CA . ARG A 1 105 ? 8.776 -1.747 5.250 1.00 94.00 105 ARG A CA 1
ATOM 806 C C . ARG A 1 105 ? 7.496 -2.285 5.891 1.00 94.00 105 ARG A C 1
ATOM 808 O O . ARG A 1 105 ? 7.561 -3.136 6.772 1.00 94.00 105 ARG A O 1
ATOM 815 N N . MET A 1 106 ? 6.331 -1.792 5.471 1.00 94.88 106 MET A N 1
ATOM 816 C CA . MET A 1 106 ? 5.049 -2.307 5.960 1.00 94.88 106 MET A CA 1
ATOM 817 C C . MET A 1 106 ? 4.760 -3.720 5.449 1.00 94.88 106 MET A C 1
ATOM 819 O O . MET A 1 106 ? 4.245 -4.534 6.211 1.00 94.88 106 MET A O 1
ATOM 823 N N . LEU A 1 107 ? 5.119 -4.024 4.199 1.00 93.19 107 LEU A N 1
ATOM 824 C CA . LEU A 1 107 ? 5.006 -5.375 3.644 1.00 93.19 107 LEU A CA 1
ATOM 825 C C . LEU A 1 107 ? 5.928 -6.364 4.373 1.00 93.19 107 LEU A C 1
ATOM 827 O O . LEU A 1 107 ? 5.484 -7.446 4.744 1.00 93.19 107 LEU A O 1
ATOM 831 N N . GLU A 1 108 ? 7.166 -5.966 4.681 1.00 92.31 108 GLU A N 1
ATOM 832 C CA . GLU A 1 108 ? 8.076 -6.762 5.521 1.00 92.31 108 GLU A CA 1
ATOM 833 C C . GLU A 1 108 ? 7.484 -7.025 6.916 1.00 92.31 108 GLU A C 1
ATOM 835 O O . GLU A 1 108 ? 7.556 -8.142 7.425 1.00 92.31 108 GLU A O 1
ATOM 840 N N . ALA A 1 109 ? 6.838 -6.023 7.522 1.00 91.75 109 ALA A N 1
ATOM 841 C CA . ALA A 1 109 ? 6.226 -6.149 8.846 1.00 91.75 109 ALA A CA 1
ATOM 842 C C . ALA A 1 109 ? 5.038 -7.129 8.897 1.00 91.75 109 ALA A C 1
ATOM 844 O O . ALA A 1 109 ? 4.695 -7.621 9.974 1.00 91.75 109 ALA A O 1
ATOM 845 N N . LEU A 1 110 ? 4.401 -7.427 7.760 1.00 91.69 110 LEU A N 1
ATOM 846 C CA . LEU A 1 110 ? 3.347 -8.443 7.691 1.00 91.69 110 LEU A CA 1
ATOM 847 C C . LEU A 1 110 ? 3.906 -9.871 7.787 1.00 91.69 110 LEU A C 1
ATOM 849 O O . LEU A 1 110 ? 3.155 -10.790 8.135 1.00 91.69 110 LEU A O 1
ATOM 853 N N . GLY A 1 111 ? 5.217 -10.032 7.572 1.00 84.94 111 GLY A N 1
ATOM 854 C CA . GLY A 1 111 ? 5.892 -11.325 7.558 1.00 84.94 111 GLY A CA 1
ATOM 855 C C . GLY A 1 111 ? 5.541 -12.139 6.319 1.00 84.94 111 GLY A C 1
ATOM 856 O O . GLY A 1 111 ? 5.489 -13.361 6.399 1.00 84.94 111 GLY A O 1
ATOM 857 N N . LEU A 1 112 ? 5.240 -11.465 5.202 1.00 77.31 112 LEU A N 1
ATOM 858 C CA . LEU A 1 112 ? 5.026 -12.131 3.924 1.00 77.31 112 LEU A CA 1
ATOM 859 C C . LEU A 1 112 ? 6.371 -12.674 3.451 1.00 77.31 112 LEU A C 1
ATOM 861 O O . LEU A 1 112 ? 7.231 -11.934 2.969 1.00 77.31 112 LEU A O 1
ATOM 865 N N . GLU A 1 113 ? 6.577 -13.968 3.652 1.00 65.94 113 GLU A N 1
ATOM 866 C CA . GLU A 1 113 ? 7.731 -14.651 3.099 1.00 65.94 113 GLU A CA 1
ATOM 867 C C . GLU A 1 113 ? 7.538 -14.780 1.591 1.00 65.94 113 GLU A C 1
ATOM 869 O O . GLU A 1 113 ? 6.456 -15.107 1.099 1.00 65.94 113 GLU A O 1
ATOM 874 N N . LYS A 1 114 ? 8.606 -14.524 0.833 1.00 57.31 114 LYS A N 1
ATOM 875 C CA . LYS A 1 114 ? 8.637 -14.912 -0.573 1.00 57.31 114 LYS A CA 1
ATOM 876 C C . LYS A 1 114 ? 8.367 -16.414 -0.601 1.00 57.31 114 LYS A C 1
ATOM 878 O O . LYS A 1 114 ? 9.199 -17.163 -0.095 1.00 57.31 114 LYS A O 1
ATOM 883 N N . VAL A 1 115 ? 7.245 -16.842 -1.189 1.00 60.06 115 VAL A N 1
ATOM 884 C CA . VAL A 1 115 ? 7.041 -18.255 -1.527 1.00 60.06 115 VAL A CA 1
ATOM 885 C C . VAL A 1 115 ? 8.280 -18.649 -2.319 1.00 60.06 115 VAL A C 1
ATOM 887 O O . VAL A 1 115 ? 8.534 -18.095 -3.395 1.00 60.06 115 VAL A O 1
ATOM 890 N N . SER A 1 116 ? 9.130 -19.486 -1.723 1.00 54.81 116 SER A N 1
ATOM 891 C CA . SER A 1 116 ? 10.344 -19.956 -2.374 1.00 54.81 116 SER A CA 1
ATOM 892 C C . SER A 1 116 ? 9.946 -20.494 -3.744 1.00 54.81 116 SER A C 1
ATOM 894 O O . SER A 1 116 ? 8.864 -21.067 -3.901 1.00 54.81 116 SER A O 1
ATOM 896 N N . ALA A 1 117 ? 10.777 -20.221 -4.759 1.00 59.78 117 ALA A N 1
ATOM 897 C CA . ALA A 1 117 ? 10.556 -20.752 -6.098 1.00 59.78 117 ALA A CA 1
ATOM 898 C C . ALA A 1 117 ? 10.188 -22.228 -5.947 1.00 59.78 117 ALA A C 1
ATOM 900 O O . ALA A 1 117 ? 10.897 -22.946 -5.241 1.00 59.78 117 ALA A O 1
ATOM 901 N N . LYS A 1 118 ? 9.028 -22.611 -6.498 1.00 56.78 118 LYS A N 1
ATOM 902 C CA . LYS A 1 118 ? 8.436 -23.935 -6.310 1.00 56.78 118 LYS A CA 1
ATOM 903 C C . LYS A 1 118 ? 9.538 -24.982 -6.407 1.00 56.78 118 LYS A C 1
ATOM 905 O O . LYS A 1 118 ? 10.286 -24.961 -7.381 1.00 56.78 118 LYS A O 1
ATOM 910 N N . ASP A 1 119 ? 9.664 -25.823 -5.383 1.00 53.56 119 ASP A N 1
ATOM 911 C CA . ASP A 1 119 ? 10.680 -26.869 -5.364 1.00 53.56 119 ASP A CA 1
ATOM 912 C C . ASP A 1 119 ? 10.492 -27.751 -6.605 1.00 53.56 119 ASP A C 1
ATOM 914 O O . ASP A 1 119 ? 9.468 -28.418 -6.767 1.00 53.56 119 ASP A O 1
ATOM 918 N N . VAL A 1 120 ? 11.442 -27.651 -7.533 1.00 63.50 120 VAL A N 1
ATOM 919 C CA . VAL A 1 120 ? 11.463 -28.373 -8.811 1.00 63.50 120 VAL A CA 1
ATOM 920 C C . VAL A 1 120 ? 12.324 -29.642 -8.736 1.00 63.50 120 VAL A C 1
ATOM 922 O O . VAL A 1 120 ? 12.673 -30.210 -9.771 1.00 63.50 120 VAL A O 1
ATOM 925 N N . SER A 1 121 ? 12.662 -30.129 -7.537 1.00 55.53 121 SER A N 1
ATOM 926 C CA . SER A 1 121 ? 13.512 -31.313 -7.367 1.00 55.53 121 SER A CA 1
ATOM 927 C C . SER A 1 121 ? 12.719 -32.616 -7.122 1.00 55.53 121 SER A C 1
ATOM 929 O O . SER A 1 121 ? 11.852 -32.634 -6.249 1.00 55.53 121 SER A O 1
ATOM 931 N N . PRO A 1 122 ? 13.028 -33.755 -7.784 1.00 57.25 122 PRO A N 1
ATOM 932 C CA . PRO A 1 122 ? 13.633 -33.936 -9.096 1.00 57.25 122 PRO A CA 1
ATOM 933 C C . PRO A 1 122 ? 12.566 -34.404 -10.098 1.00 57.25 122 PRO A C 1
ATOM 935 O O . PRO A 1 122 ? 12.006 -35.499 -9.991 1.00 57.25 122 PRO A O 1
ATOM 938 N N . THR A 1 123 ? 12.332 -33.614 -11.144 1.00 62.44 123 THR A N 1
ATOM 939 C CA . THR A 1 123 ? 11.838 -34.225 -12.386 1.00 62.44 123 THR A CA 1
ATOM 940 C C . THR A 1 123 ? 12.907 -35.245 -12.799 1.00 62.44 123 THR A C 1
ATOM 942 O O . THR A 1 123 ? 14.079 -34.857 -12.825 1.00 62.44 123 THR A O 1
ATOM 945 N N . PRO A 1 124 ? 12.575 -36.532 -13.037 1.00 70.69 124 PRO A N 1
ATOM 946 C CA . PRO A 1 124 ? 13.566 -37.506 -13.486 1.00 70.69 124 PRO A CA 1
ATOM 947 C C . PRO A 1 124 ? 14.315 -36.905 -14.670 1.00 70.69 124 PRO A C 1
ATOM 949 O O . PRO A 1 124 ? 13.693 -36.311 -15.559 1.00 70.69 124 PRO A O 1
ATOM 952 N N . SER A 1 125 ? 15.646 -36.984 -14.639 1.00 76.00 125 SER A N 1
ATOM 953 C CA . SER A 1 125 ? 16.451 -36.430 -15.720 1.00 76.00 125 SER A CA 1
ATOM 954 C C . SER A 1 125 ? 16.000 -37.058 -17.041 1.00 76.00 125 SER A C 1
ATOM 956 O O . SER A 1 125 ? 15.458 -38.166 -17.059 1.00 76.00 125 SER A O 1
ATOM 958 N N . ILE A 1 126 ? 16.216 -36.380 -18.170 1.00 74.31 126 ILE A N 1
ATOM 959 C CA . ILE A 1 126 ? 15.885 -36.962 -19.482 1.00 74.31 126 ILE A CA 1
ATOM 960 C C . ILE A 1 126 ? 16.541 -38.348 -19.620 1.00 74.31 126 ILE A C 1
ATOM 962 O O . ILE A 1 126 ? 15.922 -39.269 -20.142 1.00 74.31 126 ILE A O 1
ATOM 966 N N . HIS A 1 127 ? 17.740 -38.532 -19.059 1.00 73.75 127 HIS A N 1
ATOM 967 C CA . HIS A 1 127 ? 18.410 -39.829 -18.995 1.00 73.75 127 HIS A CA 1
ATOM 968 C C . HIS A 1 127 ? 17.640 -40.879 -18.180 1.00 73.75 127 HIS A C 1
ATOM 970 O O . HIS A 1 127 ? 17.531 -42.014 -18.637 1.00 73.75 127 HIS A O 1
ATOM 976 N N . ASP A 1 128 ? 17.047 -40.519 -17.039 1.00 78.00 128 ASP A N 1
ATOM 977 C CA . ASP A 1 128 ? 16.212 -41.430 -16.241 1.00 78.00 128 ASP A CA 1
ATOM 978 C C . ASP A 1 128 ? 14.913 -41.801 -16.965 1.00 78.00 128 ASP A C 1
ATOM 980 O O . ASP A 1 128 ? 14.452 -42.940 -16.883 1.00 78.00 128 ASP A O 1
ATOM 984 N N . LEU A 1 129 ? 14.320 -40.853 -17.696 1.00 77.00 129 LEU A N 1
ATOM 985 C CA . LEU A 1 129 ? 13.125 -41.097 -18.506 1.00 77.00 129 LEU A CA 1
ATOM 986 C C . LEU A 1 129 ? 13.431 -42.013 -19.695 1.00 77.00 129 LEU A C 1
ATOM 988 O O . LEU A 1 129 ? 12.693 -42.967 -19.934 1.00 77.00 129 LEU A O 1
ATOM 992 N N . VAL A 1 130 ? 14.547 -41.781 -20.388 1.00 81.44 130 VAL A N 1
ATOM 993 C CA . VAL A 1 130 ? 15.018 -42.636 -21.488 1.00 81.44 130 VAL A CA 1
ATOM 994 C C . VAL A 1 130 ? 15.365 -44.036 -20.981 1.00 81.44 130 VAL A C 1
ATOM 996 O O . VAL A 1 130 ? 15.002 -45.020 -21.619 1.00 81.44 130 VAL A O 1
ATOM 999 N N . ALA A 1 131 ? 16.023 -44.155 -19.825 1.00 78.50 131 ALA A N 1
ATOM 1000 C CA . ALA A 1 131 ? 16.346 -45.449 -19.228 1.00 78.50 131 ALA A CA 1
ATOM 1001 C C . ALA A 1 131 ? 15.086 -46.228 -18.815 1.00 78.50 131 ALA A C 1
ATOM 1003 O O . ALA A 1 131 ? 15.015 -47.436 -19.026 1.00 78.50 131 ALA A O 1
ATOM 1004 N N . ARG A 1 132 ? 14.066 -45.547 -18.275 1.00 75.44 132 ARG A N 1
ATOM 1005 C CA . ARG A 1 132 ? 12.759 -46.164 -17.991 1.00 75.44 132 ARG A CA 1
ATOM 1006 C C . ARG A 1 132 ? 12.052 -46.616 -19.262 1.00 75.44 132 ARG A C 1
ATOM 1008 O O . ARG A 1 132 ? 11.482 -47.696 -19.256 1.00 75.44 132 ARG A O 1
ATOM 1015 N N . HIS A 1 133 ? 12.123 -45.825 -20.331 1.00 76.31 133 HIS A N 1
ATOM 1016 C CA . HIS A 1 133 ? 11.486 -46.159 -21.602 1.00 76.31 133 HIS A CA 1
ATOM 1017 C C . HIS A 1 133 ? 12.162 -47.342 -22.310 1.00 76.31 133 HIS A C 1
ATOM 1019 O O . HIS A 1 133 ? 11.476 -48.220 -22.808 1.00 76.31 133 HIS A O 1
ATOM 1025 N N . LYS A 1 134 ? 13.500 -47.431 -22.282 1.00 72.44 134 LYS A N 1
ATOM 1026 C CA . LYS A 1 134 ? 14.235 -48.592 -22.822 1.00 72.44 134 LYS A CA 1
ATOM 1027 C C . LYS A 1 134 ? 13.939 -49.898 -22.083 1.00 72.44 134 LYS A C 1
ATOM 1029 O O . LYS A 1 134 ? 14.043 -50.962 -22.675 1.00 72.44 134 LYS A O 1
ATOM 1034 N N . ASN A 1 135 ? 13.605 -49.805 -20.798 1.00 69.44 135 ASN A N 1
ATOM 1035 C CA . ASN A 1 135 ? 13.244 -50.952 -19.968 1.00 69.44 135 ASN A CA 1
ATOM 1036 C C . ASN A 1 135 ? 11.731 -51.236 -19.972 1.00 69.44 135 ASN A C 1
ATOM 1038 O O . ASN A 1 135 ? 11.283 -52.120 -19.241 1.00 69.44 135 ASN A O 1
ATOM 1042 N N . ASP A 1 136 ? 10.942 -50.481 -20.742 1.00 72.50 136 ASP A N 1
ATOM 1043 C CA . ASP A 1 136 ? 9.513 -50.722 -20.898 1.00 72.50 136 ASP A CA 1
ATOM 1044 C C . ASP A 1 136 ? 9.318 -51.962 -21.788 1.00 72.50 136 ASP A C 1
ATOM 1046 O O . ASP A 1 136 ? 9.806 -51.972 -22.923 1.00 72.50 136 ASP A O 1
ATOM 1050 N N . PRO A 1 137 ? 8.639 -53.022 -21.311 1.00 62.84 137 PRO A N 1
ATOM 1051 C CA . PRO A 1 137 ? 8.451 -54.248 -22.084 1.00 62.84 137 PRO A CA 1
ATOM 1052 C C . PRO A 1 137 ? 7.787 -53.999 -23.442 1.00 62.84 137 PRO A C 1
ATOM 1054 O O . PRO A 1 137 ? 8.100 -54.709 -24.391 1.00 62.84 137 PRO A O 1
ATOM 1057 N N . ALA A 1 138 ? 6.946 -52.965 -23.565 1.00 67.81 138 ALA A N 1
ATOM 1058 C CA . ALA A 1 138 ? 6.328 -52.597 -24.838 1.00 67.81 138 ALA A CA 1
ATOM 1059 C C . ALA A 1 138 ? 7.336 -52.042 -25.863 1.00 67.81 138 ALA A C 1
ATOM 1061 O O . ALA A 1 138 ? 7.156 -52.225 -27.063 1.00 67.81 138 ALA A O 1
ATOM 1062 N N . PHE A 1 139 ? 8.399 -51.372 -25.403 1.00 64.38 139 PHE A N 1
ATOM 1063 C CA . PHE A 1 139 ? 9.456 -50.846 -26.270 1.00 64.38 139 PHE A CA 1
ATOM 1064 C C . PHE A 1 139 ? 10.422 -51.953 -26.712 1.00 64.38 139 PHE A C 1
ATOM 1066 O O . PHE A 1 139 ? 10.811 -51.997 -27.875 1.00 64.38 139 PHE A O 1
ATOM 1073 N N . ILE A 1 140 ? 10.771 -52.866 -25.799 1.00 64.38 140 ILE A N 1
ATOM 1074 C CA . ILE A 1 140 ? 11.662 -54.004 -26.078 1.00 64.38 140 ILE A CA 1
ATOM 1075 C C . ILE A 1 140 ? 11.039 -54.943 -27.119 1.00 64.38 140 ILE A C 1
ATOM 1077 O O . ILE A 1 140 ? 11.729 -55.378 -28.042 1.00 64.38 140 ILE A O 1
ATOM 1081 N N . ASP A 1 141 ? 9.742 -55.230 -26.989 1.00 67.12 141 ASP A N 1
ATOM 1082 C CA . ASP A 1 141 ? 9.014 -56.098 -27.921 1.00 67.12 141 ASP A CA 1
ATOM 1083 C C . ASP A 1 141 ? 8.954 -55.470 -29.322 1.00 67.12 141 ASP A C 1
ATOM 1085 O O . ASP A 1 141 ? 9.299 -56.119 -30.305 1.00 67.12 141 ASP A O 1
ATOM 1089 N N . ALA A 1 142 ? 8.678 -54.161 -29.401 1.00 64.81 142 ALA A N 1
ATOM 1090 C CA . ALA A 1 142 ? 8.684 -53.418 -30.660 1.00 64.81 142 ALA A CA 1
ATOM 1091 C C . ALA A 1 142 ? 10.062 -53.424 -31.347 1.00 64.81 142 ALA A C 1
ATOM 1093 O O . ALA A 1 142 ? 10.145 -53.630 -32.555 1.00 64.81 142 ALA A O 1
ATOM 1094 N N . THR A 1 143 ? 11.160 -53.254 -30.597 1.00 65.50 143 THR A N 1
ATOM 1095 C CA . THR A 1 143 ? 12.513 -53.351 -31.176 1.00 65.50 143 THR A CA 1
ATOM 1096 C C . THR A 1 143 ? 12.852 -54.765 -31.640 1.00 65.50 143 THR A C 1
ATOM 1098 O O . THR A 1 143 ? 13.487 -54.923 -32.677 1.00 65.50 143 THR A O 1
ATOM 1101 N N . ALA A 1 144 ? 12.397 -55.796 -30.922 1.00 65.88 144 ALA A N 1
ATOM 1102 C CA . ALA A 1 144 ? 12.626 -57.186 -31.305 1.00 65.88 144 ALA A CA 1
ATOM 1103 C C . ALA A 1 144 ? 11.822 -57.586 -32.553 1.00 65.88 144 ALA A C 1
ATOM 1105 O O . ALA A 1 144 ? 12.282 -58.412 -33.337 1.00 65.88 144 ALA A O 1
ATOM 1106 N N . GLU A 1 145 ? 10.628 -57.022 -32.749 1.00 67.00 145 GLU A N 1
ATOM 1107 C CA . GLU A 1 145 ? 9.850 -57.188 -33.982 1.00 67.00 145 GLU A CA 1
ATOM 1108 C C . GLU A 1 145 ? 10.542 -56.520 -35.173 1.00 67.00 145 GLU A C 1
ATOM 1110 O O . GLU A 1 145 ? 10.658 -57.131 -36.233 1.00 67.00 145 GLU A O 1
ATOM 1115 N N . GLN A 1 146 ? 11.089 -55.323 -34.971 1.00 66.81 146 GLN A N 1
ATOM 1116 C CA . GLN A 1 146 ? 11.780 -54.567 -36.012 1.00 66.81 146 GLN A CA 1
ATOM 1117 C C . GLN A 1 146 ? 13.105 -55.228 -36.430 1.00 66.81 146 GLN A C 1
ATOM 1119 O O . GLN A 1 146 ? 13.362 -55.398 -37.616 1.00 66.81 146 GLN A O 1
ATOM 1124 N N . GLU A 1 147 ? 13.893 -55.721 -35.468 1.00 67.00 147 GLU A N 1
ATOM 1125 C CA . GLU A 1 147 ? 15.108 -56.502 -35.747 1.00 67.00 147 GLU A CA 1
ATOM 1126 C C . GLU A 1 147 ? 14.798 -57.830 -36.464 1.00 67.00 147 GLU A C 1
ATOM 1128 O O . GLU A 1 147 ? 15.578 -58.280 -37.300 1.00 67.00 147 GLU A O 1
ATOM 1133 N N . ARG A 1 148 ? 13.652 -58.467 -36.182 1.00 61.03 148 ARG A N 1
ATOM 1134 C CA . ARG A 1 148 ? 13.214 -59.677 -36.903 1.00 61.03 148 ARG A CA 1
ATOM 1135 C C . ARG A 1 148 ? 12.809 -59.374 -38.341 1.00 61.03 148 ARG A C 1
ATOM 1137 O O . ARG A 1 148 ? 13.111 -60.180 -39.217 1.00 61.03 148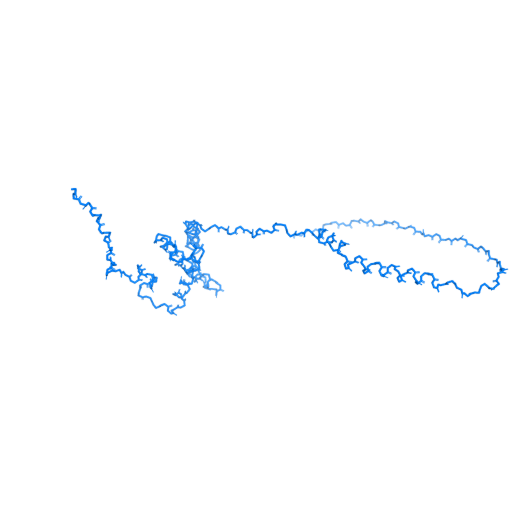 ARG A O 1
ATOM 1144 N N . GLU A 1 149 ? 12.130 -58.254 -38.582 1.00 59.97 149 GLU A N 1
ATOM 1145 C CA . GLU A 1 149 ? 11.776 -57.809 -39.934 1.00 59.97 149 GLU A CA 1
ATOM 1146 C C . GLU A 1 149 ? 13.018 -57.434 -40.753 1.00 59.97 149 GLU A C 1
ATOM 1148 O O . GLU A 1 149 ? 13.115 -57.829 -41.915 1.00 59.97 149 GLU A O 1
ATOM 1153 N N . ASP A 1 150 ? 14.003 -56.775 -40.140 1.00 62.88 150 ASP A N 1
ATOM 1154 C CA . ASP A 1 150 ? 15.268 -56.424 -40.795 1.00 62.88 150 ASP A CA 1
ATOM 1155 C C . ASP A 1 150 ? 16.091 -57.675 -41.164 1.00 62.88 150 ASP A C 1
ATOM 1157 O O . ASP A 1 150 ? 16.598 -57.778 -42.282 1.00 62.88 150 ASP A O 1
ATOM 1161 N N . VAL A 1 151 ? 16.151 -58.683 -40.282 1.00 62.88 151 VAL A N 1
ATOM 1162 C CA . VAL A 1 151 ? 16.810 -59.975 -40.571 1.00 62.88 151 VAL A CA 1
ATOM 1163 C C . VAL A 1 151 ? 16.094 -60.739 -41.695 1.00 62.88 151 VAL A C 1
ATOM 1165 O O . VAL A 1 151 ? 16.744 -61.338 -42.550 1.00 62.88 151 VAL A O 1
ATOM 1168 N N . LEU A 1 152 ? 14.760 -60.686 -41.751 1.00 58.34 152 LEU A N 1
ATOM 1169 C CA . LEU A 1 152 ? 13.964 -61.286 -42.832 1.00 58.34 152 LEU A CA 1
ATOM 1170 C C . LEU A 1 152 ? 14.192 -60.604 -44.191 1.0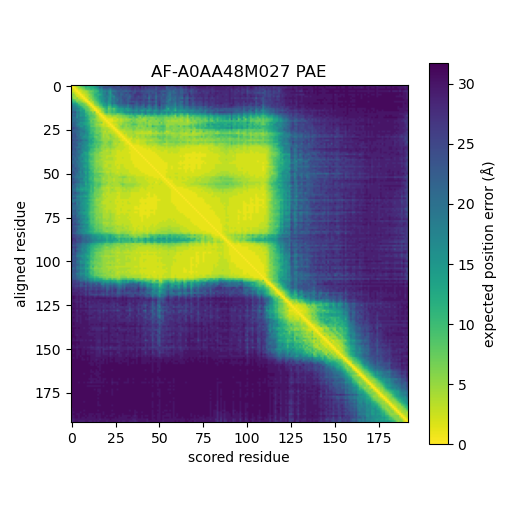0 58.34 152 LEU A C 1
ATOM 1172 O O . LEU A 1 152 ? 14.092 -61.264 -45.228 1.00 58.34 152 LEU A O 1
ATOM 1176 N N . LEU A 1 153 ? 14.504 -59.305 -44.197 1.00 58.47 153 LEU A N 1
ATOM 1177 C CA . LEU A 1 153 ? 14.866 -58.567 -45.408 1.00 58.47 153 LEU A CA 1
ATOM 1178 C C . LEU A 1 153 ? 16.291 -58.889 -45.883 1.00 58.47 153 LEU A C 1
ATOM 1180 O O . LEU A 1 153 ? 16.511 -58.938 -47.094 1.00 58.47 153 LEU A O 1
ATOM 1184 N N . GLU A 1 154 ? 17.232 -59.159 -44.973 1.00 57.09 154 GLU A N 1
ATOM 1185 C CA . GLU A 1 154 ? 18.590 -59.592 -45.338 1.00 57.09 154 GLU A CA 1
ATOM 1186 C C . GLU A 1 154 ? 18.641 -61.052 -45.828 1.00 57.09 154 GLU A C 1
ATOM 1188 O O . GLU A 1 154 ? 19.327 -61.338 -46.810 1.00 57.09 154 GLU A O 1
ATOM 1193 N N . GLU A 1 155 ? 17.876 -61.975 -45.232 1.00 58.84 155 GLU A N 1
ATOM 1194 C CA . GLU A 1 155 ? 17.842 -63.385 -45.670 1.00 58.84 155 GLU A CA 1
ATOM 1195 C C . GLU A 1 155 ? 17.021 -63.618 -46.957 1.00 58.84 155 GLU A C 1
ATOM 1197 O O . GLU A 1 155 ? 17.157 -64.652 -47.612 1.00 58.84 155 GLU A O 1
ATOM 1202 N N . GLY A 1 156 ? 16.190 -62.654 -47.368 1.00 52.62 156 GLY A N 1
ATOM 1203 C CA . GLY A 1 156 ? 15.358 -62.730 -48.574 1.00 52.62 156 GLY A CA 1
ATOM 1204 C C . GLY A 1 156 ? 16.060 -62.384 -49.895 1.00 52.62 156 GLY A C 1
ATOM 1205 O O . GLY A 1 156 ? 15.404 -62.406 -50.939 1.00 52.62 156 GLY A O 1
ATOM 1206 N N . PHE A 1 157 ? 17.356 -62.043 -49.880 1.00 49.03 157 PHE A N 1
ATOM 1207 C CA . PHE A 1 157 ? 18.069 -61.542 -51.066 1.00 49.03 157 PHE A CA 1
ATOM 1208 C C . PHE A 1 157 ? 18.943 -62.575 -51.800 1.00 49.03 157 PHE A C 1
ATOM 1210 O O . PHE A 1 157 ? 19.537 -62.235 -52.821 1.00 49.03 157 PHE A O 1
ATOM 1217 N N . ASP A 1 158 ? 19.004 -63.837 -51.366 1.00 52.34 158 ASP A N 1
ATOM 1218 C CA . ASP A 1 158 ? 19.878 -64.831 -52.005 1.00 52.34 158 ASP A CA 1
ATOM 1219 C C . ASP A 1 158 ? 19.099 -65.983 -52.656 1.00 52.34 158 ASP A C 1
ATOM 1221 O O . ASP A 1 158 ? 18.828 -67.020 -52.053 1.00 52.34 158 ASP A O 1
ATOM 1225 N N . SER A 1 159 ? 18.659 -65.770 -53.900 1.00 45.19 159 SER A N 1
ATOM 1226 C CA . SER A 1 159 ? 18.560 -66.830 -54.922 1.00 45.19 159 SER A CA 1
ATOM 1227 C C . SER A 1 159 ? 18.038 -66.289 -56.256 1.00 45.19 159 SER A C 1
ATOM 1229 O O . SER A 1 159 ? 16.870 -66.452 -56.621 1.00 45.19 159 SER A O 1
ATOM 1231 N N . ARG A 1 160 ? 18.944 -65.715 -57.056 1.00 39.94 160 ARG A N 1
ATOM 1232 C CA . ARG A 1 160 ? 18.862 -65.882 -58.512 1.00 39.94 160 ARG A CA 1
ATOM 1233 C C . ARG A 1 160 ? 20.225 -65.754 -59.193 1.00 39.94 160 ARG A C 1
ATOM 1235 O O . ARG A 1 160 ? 20.700 -64.661 -59.460 1.00 39.94 160 ARG A O 1
ATOM 1242 N N . GLU A 1 161 ? 20.762 -66.938 -59.475 1.00 46.38 161 GLU A N 1
ATOM 1243 C CA . GLU A 1 161 ? 21.521 -67.312 -60.672 1.00 46.38 161 GLU A CA 1
ATOM 1244 C C . GLU A 1 161 ? 22.814 -66.531 -60.951 1.00 46.38 161 GLU A C 1
ATOM 1246 O O . GLU A 1 161 ? 22.852 -65.523 -61.655 1.00 46.38 161 GLU A O 1
ATOM 1251 N N . GLU A 1 162 ? 23.905 -67.125 -60.459 1.00 46.84 162 GLU A N 1
ATOM 1252 C CA . GLU A 1 162 ? 25.177 -67.189 -61.171 1.00 46.84 162 GLU A CA 1
ATOM 1253 C C . GLU A 1 162 ? 24.938 -67.605 -62.630 1.00 46.84 162 GLU A C 1
ATOM 1255 O O . GLU A 1 162 ? 24.479 -68.713 -62.892 1.00 46.84 162 GLU A O 1
ATOM 1260 N N . ASP A 1 163 ? 25.312 -66.754 -63.581 1.00 38.94 163 ASP A N 1
ATOM 1261 C CA . ASP A 1 163 ? 25.930 -67.250 -64.803 1.00 38.94 163 ASP A CA 1
ATOM 1262 C C . ASP A 1 163 ? 26.837 -66.184 -65.433 1.00 38.94 163 ASP A C 1
ATOM 1264 O O . ASP A 1 163 ? 26.442 -65.050 -65.706 1.00 38.94 163 ASP A O 1
ATOM 1268 N N . SER A 1 164 ? 28.061 -66.626 -65.723 1.00 39.62 164 SER A N 1
ATOM 1269 C CA . SER A 1 164 ? 29.123 -66.011 -66.533 1.00 39.62 164 SER A CA 1
ATOM 1270 C C . SER A 1 164 ? 30.057 -64.956 -65.897 1.00 39.62 164 SER A C 1
ATOM 1272 O O . SER A 1 164 ? 29.732 -63.800 -65.657 1.00 39.62 164 SER A O 1
ATOM 1274 N N . ASN A 1 165 ? 31.310 -65.386 -65.734 1.00 42.50 165 ASN A N 1
ATOM 1275 C CA . ASN A 1 165 ? 32.527 -64.643 -65.388 1.00 42.50 165 ASN A CA 1
ATOM 1276 C C . ASN A 1 165 ? 33.625 -65.066 -66.402 1.00 42.50 165 ASN A C 1
ATOM 1278 O O . ASN A 1 165 ? 33.499 -66.165 -66.951 1.00 42.50 165 ASN A O 1
ATOM 1282 N N . PRO A 1 166 ? 34.803 -64.417 -66.528 1.00 53.56 166 PRO A N 1
ATOM 1283 C CA . PRO A 1 166 ? 35.181 -63.001 -66.700 1.00 53.56 166 PRO A CA 1
ATOM 1284 C C . PRO A 1 166 ? 35.934 -62.748 -68.031 1.00 53.56 166 PRO A C 1
ATOM 1286 O O . PRO A 1 166 ? 36.546 -63.658 -68.588 1.00 53.56 166 PRO A O 1
ATOM 1289 N N . ALA A 1 167 ? 36.096 -61.479 -68.437 1.00 35.44 167 ALA A N 1
ATOM 1290 C CA . ALA A 1 167 ? 37.295 -61.061 -69.183 1.00 35.44 167 ALA A CA 1
ATOM 1291 C C . ALA A 1 167 ? 37.639 -59.564 -69.004 1.00 35.44 167 ALA A C 1
ATOM 1293 O O . ALA A 1 167 ? 37.086 -58.714 -69.684 1.00 35.44 167 ALA A O 1
ATOM 1294 N N . HIS A 1 168 ? 38.590 -59.313 -68.096 1.00 37.44 168 HIS A N 1
ATOM 1295 C CA . HIS A 1 168 ? 39.811 -58.490 -68.228 1.00 37.44 168 HIS A CA 1
ATOM 1296 C C . HIS A 1 168 ? 39.800 -56.990 -68.631 1.00 37.44 168 HIS A C 1
ATOM 1298 O O . HIS A 1 168 ? 38.943 -56.517 -69.365 1.00 37.44 168 HIS A O 1
ATOM 1304 N N . VAL A 1 169 ? 40.912 -56.333 -68.236 1.00 45.12 169 VAL A N 1
ATOM 1305 C CA . VAL A 1 169 ? 41.428 -54.964 -68.525 1.00 45.12 169 VAL A CA 1
ATOM 1306 C C . VAL A 1 169 ? 41.141 -53.954 -67.397 1.00 45.12 169 VAL A C 1
ATOM 1308 O O . VAL A 1 169 ? 40.038 -53.439 -67.286 1.00 45.12 169 VAL A O 1
ATOM 1311 N N . GLN A 1 170 ? 41.979 -53.848 -66.356 1.00 41.41 170 GLN A N 1
ATOM 1312 C CA . GLN A 1 170 ? 43.310 -53.204 -66.217 1.00 41.41 170 GLN A CA 1
ATOM 1313 C C . GLN A 1 170 ? 43.330 -51.660 -66.261 1.00 41.41 170 GLN A C 1
ATOM 1315 O O . GLN A 1 170 ? 42.937 -51.053 -67.248 1.00 41.41 170 GLN A O 1
ATOM 1320 N N . ASP A 1 171 ? 43.907 -51.119 -65.176 1.00 38.38 171 ASP A N 1
ATOM 1321 C CA . ASP A 1 171 ? 44.649 -49.860 -64.987 1.00 38.38 171 ASP A CA 1
ATOM 1322 C C . ASP A 1 171 ? 43.972 -48.493 -65.180 1.00 38.38 171 ASP A C 1
ATOM 1324 O O . ASP A 1 171 ? 43.623 -48.085 -66.280 1.00 38.38 171 ASP A O 1
ATOM 1328 N N . SER A 1 172 ? 43.907 -47.727 -64.078 1.00 44.66 172 SER A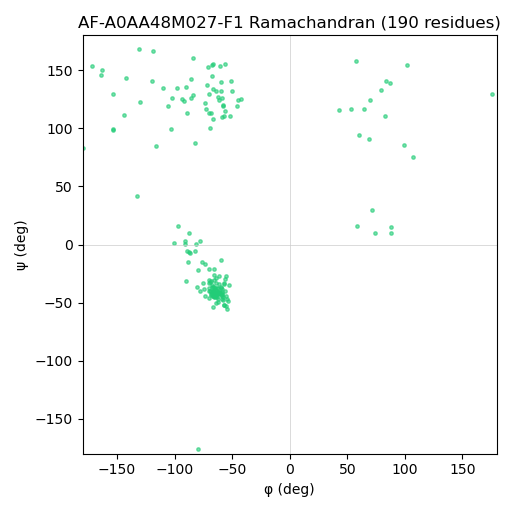 N 1
ATOM 1329 C CA . SER A 1 172 ? 44.801 -46.575 -63.823 1.00 44.66 172 SER A CA 1
ATOM 1330 C C . SER A 1 172 ? 44.405 -45.838 -62.525 1.00 44.66 172 SER A C 1
ATOM 1332 O O . SER A 1 172 ? 43.242 -45.458 -62.382 1.00 44.66 172 SER A O 1
ATOM 1334 N N . PRO A 1 173 ? 45.338 -45.566 -61.593 1.00 51.09 173 PRO A N 1
ATOM 1335 C CA . PRO A 1 173 ? 45.154 -44.579 -60.536 1.00 51.09 173 PRO A CA 1
ATOM 1336 C C . PRO A 1 173 ? 45.911 -43.299 -60.901 1.00 51.09 173 PRO A C 1
ATOM 1338 O O . PRO A 1 173 ? 47.103 -43.378 -61.164 1.00 51.09 173 PRO A O 1
ATOM 1341 N N . ASP A 1 174 ? 45.262 -42.134 -60.906 1.00 43.69 174 ASP A N 1
ATOM 1342 C CA . ASP A 1 174 ? 45.974 -40.874 -60.663 1.00 43.69 174 ASP A CA 1
ATOM 1343 C C . ASP A 1 174 ? 45.041 -39.665 -60.515 1.00 43.69 174 ASP A C 1
ATOM 1345 O O . ASP A 1 174 ? 43.965 -39.602 -61.107 1.00 43.69 174 ASP A O 1
ATOM 1349 N N . GLN A 1 175 ? 45.569 -38.681 -59.781 1.00 50.56 175 GLN A N 1
ATOM 1350 C CA . GLN A 1 175 ? 45.195 -37.258 -59.704 1.00 50.56 175 GLN A CA 1
ATOM 1351 C C . GLN A 1 175 ? 44.475 -36.779 -58.430 1.00 50.56 175 GLN A C 1
ATOM 1353 O O . GLN A 1 175 ? 43.275 -36.528 -58.364 1.00 50.56 175 GLN A O 1
ATOM 1358 N N . GLU A 1 176 ? 45.305 -36.652 -57.390 1.00 43.50 176 GLU A N 1
ATOM 1359 C CA . GLU A 1 176 ? 45.687 -35.372 -56.765 1.00 43.50 176 GLU A CA 1
ATOM 1360 C C . GLU A 1 176 ? 44.594 -34.310 -56.525 1.00 43.50 176 GLU A C 1
ATOM 1362 O O . GLU A 1 176 ? 44.088 -33.652 -57.431 1.00 43.50 176 GLU A O 1
ATOM 1367 N N . ARG A 1 177 ? 44.349 -34.024 -55.239 1.00 50.41 177 ARG A N 1
ATOM 1368 C CA . ARG A 1 177 ? 43.753 -32.764 -54.773 1.00 50.41 177 ARG A CA 1
ATOM 1369 C C . ARG A 1 177 ? 44.873 -31.784 -54.406 1.00 50.41 177 ARG A C 1
ATOM 1371 O O . ARG A 1 177 ? 45.659 -32.128 -53.522 1.00 50.41 177 ARG A O 1
ATOM 1378 N N . PRO A 1 178 ? 44.926 -30.556 -54.948 1.00 52.75 178 PRO A N 1
ATOM 1379 C CA . PRO A 1 178 ? 45.807 -29.539 -54.403 1.00 52.75 178 PRO A CA 1
ATOM 1380 C C . PRO A 1 178 ? 45.135 -28.786 -53.248 1.00 52.75 178 PRO A C 1
ATOM 1382 O O . PRO A 1 178 ? 44.043 -28.228 -53.365 1.00 52.75 178 PRO A O 1
ATOM 1385 N N . SER A 1 179 ? 45.844 -28.764 -52.123 1.00 51.88 179 SER A N 1
ATOM 1386 C CA . SER A 1 179 ? 45.714 -27.802 -51.034 1.00 51.88 179 SER A CA 1
ATOM 1387 C C . SER A 1 179 ? 46.148 -26.409 -51.494 1.00 51.88 179 SER A C 1
ATOM 1389 O O . SER A 1 179 ? 47.245 -26.275 -52.036 1.00 51.88 179 SER A O 1
ATOM 1391 N N . LEU A 1 180 ? 45.371 -25.369 -51.193 1.00 47.75 180 LEU A N 1
ATOM 1392 C CA . LEU A 1 180 ? 45.834 -23.982 -51.262 1.00 47.75 180 LEU A CA 1
ATOM 1393 C C . LEU A 1 180 ? 45.484 -23.256 -49.964 1.00 47.75 180 LEU A C 1
ATOM 1395 O O . LEU A 1 180 ? 44.341 -23.228 -49.513 1.00 47.75 180 LEU A O 1
ATOM 1399 N N . ALA A 1 181 ? 46.547 -22.748 -49.355 1.00 44.81 181 ALA A N 1
ATOM 1400 C CA . ALA A 1 181 ? 46.586 -21.991 -48.126 1.00 44.81 181 ALA A CA 1
ATOM 1401 C C . ALA A 1 181 ? 46.295 -20.500 -48.366 1.00 44.81 181 ALA A C 1
ATOM 1403 O O . ALA A 1 181 ? 46.501 -19.998 -49.463 1.00 44.81 181 ALA A O 1
ATOM 1404 N N . ALA A 1 182 ? 45.911 -19.843 -47.269 1.00 45.41 182 ALA A N 1
ATOM 1405 C CA . ALA A 1 182 ? 46.333 -18.511 -46.828 1.00 45.41 182 ALA A CA 1
ATOM 1406 C C . ALA A 1 182 ? 46.217 -17.303 -47.782 1.00 45.41 182 ALA A C 1
ATOM 1408 O O . ALA A 1 182 ? 46.997 -17.154 -48.709 1.00 45.41 182 ALA A O 1
ATOM 1409 N N . ASP A 1 183 ? 45.383 -16.344 -47.367 1.00 44.62 183 ASP A N 1
ATOM 1410 C CA . ASP A 1 183 ? 45.656 -14.900 -47.431 1.00 44.62 183 ASP A CA 1
ATOM 1411 C C . ASP A 1 183 ? 45.027 -14.274 -46.161 1.00 44.62 183 ASP A C 1
ATOM 1413 O O . ASP A 1 183 ? 43.853 -14.495 -45.876 1.00 44.62 183 ASP A O 1
ATOM 1417 N N . SER A 1 184 ? 45.808 -13.768 -45.192 1.00 45.88 184 SER A N 1
ATOM 1418 C CA . SER A 1 184 ? 46.445 -12.432 -45.161 1.00 45.88 184 SER A CA 1
ATOM 1419 C C . SER A 1 184 ? 45.398 -11.309 -45.011 1.00 45.88 184 SER A C 1
ATOM 1421 O O . SER A 1 184 ? 44.733 -10.950 -45.971 1.00 45.88 184 SER A O 1
ATOM 1423 N N . LEU A 1 185 ? 45.053 -10.898 -43.782 1.00 40.69 185 LEU A N 1
ATOM 1424 C CA . LEU A 1 185 ? 45.645 -9.803 -42.977 1.00 40.69 185 LEU A CA 1
ATOM 1425 C C . LEU A 1 185 ? 45.190 -8.370 -43.340 1.00 40.69 185 LEU A C 1
ATOM 1427 O O . LEU A 1 185 ? 45.330 -7.927 -44.473 1.00 40.69 185 LEU A O 1
ATOM 1431 N N . ALA A 1 186 ? 44.848 -7.638 -42.263 1.00 45.16 186 ALA A N 1
ATOM 1432 C CA . ALA A 1 186 ? 44.868 -6.174 -42.087 1.00 45.16 186 ALA A CA 1
ATOM 1433 C C . ALA A 1 186 ? 43.626 -5.404 -42.626 1.00 45.16 186 ALA A C 1
ATOM 1435 O O . ALA A 1 186 ? 43.054 -5.775 -43.639 1.00 45.16 186 ALA A O 1
ATOM 1436 N N . THR A 1 187 ? 43.065 -4.361 -41.995 1.00 49.09 187 THR A N 1
ATOM 1437 C CA . THR A 1 187 ? 43.621 -3.319 -41.111 1.00 49.09 187 THR A CA 1
ATOM 1438 C C . THR A 1 187 ? 42.487 -2.615 -40.337 1.00 49.09 187 THR A C 1
ATOM 1440 O O . THR A 1 187 ? 41.365 -2.507 -40.826 1.00 49.09 187 THR A O 1
ATOM 1443 N N . ALA A 1 188 ? 42.810 -2.144 -39.130 1.00 47.03 188 ALA A N 1
ATOM 1444 C CA . ALA A 1 188 ? 42.003 -1.321 -38.227 1.00 47.03 188 ALA A CA 1
ATOM 1445 C C . ALA A 1 188 ? 41.998 0.187 -38.598 1.00 47.03 188 ALA A C 1
ATOM 1447 O O . ALA A 1 188 ? 42.655 0.591 -39.546 1.00 47.03 188 ALA A O 1
ATOM 1448 N N . GLU A 1 189 ? 41.346 1.004 -37.754 1.00 46.22 189 GLU A N 1
ATOM 1449 C CA . GLU A 1 189 ? 41.214 2.484 -37.777 1.00 46.22 189 GLU A CA 1
ATOM 1450 C C . GLU A 1 189 ? 40.038 3.017 -38.632 1.00 46.22 189 GLU A C 1
ATOM 1452 O O . GLU A 1 189 ? 39.765 2.512 -39.708 1.00 46.22 189 GLU A O 1
ATOM 1457 N N . ARG A 1 190 ? 39.261 4.038 -38.242 1.00 44.91 190 ARG A N 1
ATOM 1458 C CA . ARG A 1 190 ? 39.468 5.115 -37.264 1.00 44.91 190 ARG A CA 1
ATOM 1459 C C . ARG A 1 190 ? 38.127 5.787 -36.918 1.00 44.91 190 ARG A C 1
ATOM 1461 O O . ARG A 1 190 ? 37.265 5.939 -37.778 1.00 44.91 190 ARG A O 1
ATOM 1468 N N . ILE A 1 191 ? 38.019 6.218 -35.667 1.00 48.09 191 ILE A N 1
ATOM 1469 C CA . ILE A 1 191 ? 37.006 7.114 -35.082 1.00 48.09 191 ILE A CA 1
ATOM 1470 C C . ILE A 1 191 ? 37.225 8.558 -35.595 1.00 48.09 191 ILE A C 1
ATOM 1472 O O . ILE A 1 191 ? 38.361 8.913 -35.933 1.00 48.09 191 ILE A O 1
ATOM 1476 N N . PRO A 1 192 ? 36.172 9.387 -35.655 1.00 62.03 192 PRO A N 1
ATOM 1477 C CA . PRO A 1 192 ? 36.163 10.619 -34.850 1.00 62.03 192 PRO A CA 1
ATOM 1478 C C . PRO A 1 192 ? 35.074 10.634 -33.768 1.00 62.03 192 PRO A C 1
ATOM 1480 O O . PRO A 1 192 ? 33.971 10.096 -34.014 1.00 62.03 192 PRO A O 1
#

Secondary structure (DSSP, 8-state):
----PPPP---PPPPS---TTTTTS-SSSS--TTSHHHHHHHHHHHHHHHHTT-GGGS-HHHHHHHHHHHHHHHHHHHHHHHHHTT--TT--HHHHHHHHHHHHHHHHHTT-----S---TTPPPHHHHHHHHHT-HHHHHHHHHHHHHHHHHHHTT--S----------------PPP-------------